Protein AF-A0A969PXH7-F1 (afdb_monomer_lite)

Secondary structure (DSSP, 8-state):
--------------------------------PPPS---------HHHHHHHHHHHHHHHHHHHHHHTTS-S--PPPPHHHHHHHHHHHHHHTTSS--PPPHHHHSSSS-EES-TT-SEEEEEEE-TT-HHHHHHIIIIIHHHHHHTTTTEEEEEEE---S-HHHHHHHHHHHHHHTTT-HHHHHHHHHH-GGG-SHHHHHHHHHHTT--HHHHHHHHHHTTTHHHHHHHHHHHHHTT--SSSEEEETTEEEESS--HHHHHHHHHHHHHHTTPPPPPPPB---PPTT------SSB-------S-------------------------------------------------------------

Structure (mmCIF, N/CA/C/O backbone):
data_AF-A0A969PXH7-F1
#
_entry.id   AF-A0A969PXH7-F1
#
loop_
_atom_site.group_PDB
_atom_site.id
_atom_site.type_symbol
_atom_site.label_atom_id
_atom_site.label_alt_id
_atom_site.label_comp_id
_atom_site.label_asym_id
_atom_site.label_entity_id
_atom_site.label_seq_id
_atom_site.pdbx_PDB_ins_code
_atom_site.Cartn_x
_atom_site.Cartn_y
_atom_site.Cartn_z
_atom_site.occupancy
_atom_site.B_iso_or_equiv
_atom_site.auth_seq_id
_atom_site.auth_comp_id
_atom_site.auth_asym_id
_atom_site.auth_atom_id
_atom_site.pdbx_PDB_model_num
ATOM 1 N N . MET A 1 1 ? 58.391 19.717 -62.642 1.00 38.47 1 MET A N 1
ATOM 2 C CA . MET A 1 1 ? 58.296 21.165 -62.366 1.00 38.47 1 MET A CA 1
ATOM 3 C C . MET A 1 1 ? 56.812 21.464 -62.258 1.00 38.47 1 MET A C 1
ATOM 5 O O . MET A 1 1 ? 56.142 21.368 -63.273 1.00 38.47 1 MET A O 1
ATOM 9 N N . THR A 1 2 ? 56.281 21.276 -61.039 1.00 43.28 2 THR A N 1
ATOM 10 C CA . THR A 1 2 ? 55.737 22.335 -60.136 1.00 43.28 2 THR A CA 1
ATOM 11 C C . THR A 1 2 ? 54.331 22.732 -60.610 1.00 43.28 2 THR A C 1
ATOM 13 O O . THR A 1 2 ? 54.198 23.169 -61.741 1.00 43.28 2 THR A O 1
ATOM 16 N N . ASP A 1 3 ? 53.225 22.522 -59.893 1.00 42.12 3 ASP A N 1
ATOM 17 C CA . ASP A 1 3 ? 53.003 22.622 -58.447 1.00 42.12 3 ASP A CA 1
ATOM 18 C C . ASP A 1 3 ? 51.699 21.904 -58.007 1.00 42.12 3 ASP A C 1
ATOM 20 O O . ASP A 1 3 ? 50.707 21.881 -58.732 1.00 42.12 3 ASP A O 1
ATOM 24 N N . GLN A 1 4 ? 51.717 21.338 -56.795 1.00 57.69 4 GLN A N 1
ATOM 25 C CA . GLN A 1 4 ? 50.558 21.088 -55.904 1.00 57.69 4 GLN A CA 1
ATOM 26 C C . GLN A 1 4 ? 50.120 22.428 -55.237 1.00 57.69 4 GLN A C 1
ATOM 28 O O . GLN A 1 4 ? 50.872 23.383 -55.412 1.00 57.69 4 GLN A O 1
ATOM 33 N N . PRO A 1 5 ? 49.042 22.577 -54.412 1.00 61.59 5 PRO A N 1
ATOM 34 C CA . PRO A 1 5 ? 48.228 21.569 -53.696 1.00 61.59 5 PRO A CA 1
ATOM 35 C C . PRO A 1 5 ?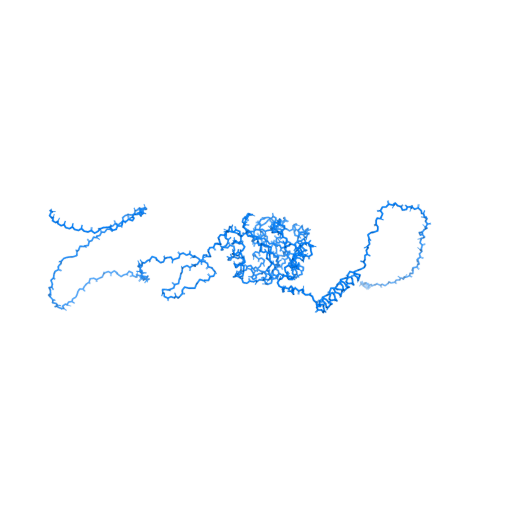 46.693 21.854 -53.593 1.00 61.59 5 PRO A C 1
ATOM 37 O O . PRO A 1 5 ? 46.196 22.932 -53.895 1.00 61.59 5 PRO A O 1
ATOM 40 N N . THR A 1 6 ? 45.930 20.888 -53.066 1.00 56.03 6 THR A N 1
ATOM 41 C CA . THR A 1 6 ? 44.613 21.073 -52.391 1.00 56.03 6 THR A CA 1
ATOM 42 C C . THR A 1 6 ? 44.802 21.610 -50.958 1.00 56.03 6 THR A C 1
ATOM 44 O O . THR A 1 6 ? 45.813 21.229 -50.361 1.00 56.03 6 THR A O 1
ATOM 47 N N . PRO A 1 7 ? 43.870 22.374 -50.326 1.00 57.53 7 PRO A N 1
ATOM 48 C CA . PRO A 1 7 ? 42.923 21.743 -49.367 1.00 57.53 7 PRO A CA 1
ATOM 49 C C . PRO A 1 7 ? 41.588 22.499 -49.047 1.00 57.53 7 PRO A C 1
ATOM 51 O O . PRO A 1 7 ? 41.363 23.612 -49.504 1.00 57.53 7 PRO A O 1
ATOM 54 N N . ARG A 1 8 ? 40.736 21.822 -48.239 1.00 49.31 8 ARG A N 1
ATOM 55 C CA . ARG A 1 8 ? 39.631 22.238 -47.309 1.00 49.31 8 ARG A CA 1
ATOM 56 C C . ARG A 1 8 ? 39.471 23.759 -47.031 1.00 49.31 8 ARG A C 1
ATOM 58 O O . ARG A 1 8 ? 40.472 24.447 -46.924 1.00 49.31 8 ARG A O 1
ATOM 65 N N . ASN A 1 9 ? 38.291 24.334 -46.746 1.00 39.88 9 ASN A N 1
ATOM 66 C CA . ASN A 1 9 ? 37.491 24.125 -45.526 1.00 39.88 9 ASN A CA 1
ATOM 67 C C . ASN A 1 9 ? 36.235 25.042 -45.486 1.00 39.88 9 ASN A C 1
ATOM 69 O O . ASN A 1 9 ? 36.128 25.999 -46.246 1.00 39.88 9 ASN A O 1
ATOM 73 N N . GLU A 1 10 ? 35.349 24.740 -44.537 1.00 48.16 10 GLU A N 1
ATOM 74 C CA . GLU A 1 10 ? 34.127 25.420 -44.065 1.00 48.16 10 GLU A CA 1
ATOM 75 C C . GLU A 1 10 ? 34.247 26.939 -43.805 1.00 48.16 10 GLU A C 1
ATOM 77 O O . GLU A 1 10 ? 35.289 27.373 -43.323 1.00 48.16 10 GLU A O 1
ATOM 82 N N . THR A 1 11 ? 33.166 27.727 -43.978 1.00 45.59 11 THR A N 1
ATOM 83 C CA . THR A 1 11 ? 32.483 28.503 -42.900 1.00 45.59 11 THR A CA 1
ATOM 84 C C . THR A 1 11 ? 31.275 29.331 -43.388 1.00 45.59 11 THR A C 1
ATOM 86 O O . THR A 1 11 ? 31.111 29.612 -44.569 1.00 45.59 11 THR A O 1
ATOM 89 N N . ALA A 1 12 ? 30.423 29.651 -42.410 1.00 43.91 12 ALA A N 1
ATOM 90 C CA . ALA A 1 12 ? 29.099 30.272 -42.410 1.00 43.91 12 ALA A CA 1
ATOM 91 C C . ALA A 1 12 ? 29.007 31.774 -42.788 1.00 43.91 12 ALA A C 1
ATOM 93 O O . ALA A 1 12 ? 30.024 32.415 -43.029 1.00 43.91 12 ALA A O 1
ATOM 94 N N . ALA A 1 13 ? 27.766 32.297 -42.690 1.00 39.62 13 ALA A N 1
ATOM 95 C CA . ALA A 1 13 ? 27.309 33.697 -42.495 1.00 39.62 13 ALA A CA 1
ATOM 96 C C . ALA A 1 13 ? 26.414 34.208 -43.654 1.00 39.62 13 ALA A C 1
ATOM 98 O O . ALA A 1 13 ? 26.840 34.293 -44.796 1.00 39.62 13 ALA A O 1
ATOM 99 N N . SER A 1 14 ? 25.094 34.315 -43.449 1.00 41.91 14 SER A N 1
ATOM 100 C CA . SER A 1 14 ? 24.338 35.464 -42.896 1.00 41.91 14 SER A CA 1
ATOM 101 C C . SER A 1 14 ? 23.882 36.472 -43.964 1.00 41.91 14 SER A C 1
ATOM 103 O O . SER A 1 14 ? 24.715 37.152 -44.556 1.00 41.91 14 SER A O 1
ATOM 105 N N . ALA A 1 15 ? 22.566 36.627 -44.142 1.00 49.81 15 ALA A N 1
ATOM 106 C CA . ALA A 1 15 ? 21.921 37.805 -44.741 1.00 49.81 15 ALA A CA 1
ATOM 107 C C . ALA A 1 15 ? 20.406 37.807 -44.387 1.00 49.81 15 ALA A C 1
ATOM 109 O O . ALA A 1 15 ? 19.897 36.747 -44.023 1.00 49.81 15 ALA A O 1
ATOM 110 N N . PRO A 1 16 ? 19.698 38.954 -44.421 1.00 53.84 16 PRO A N 1
ATOM 111 C CA . PRO A 1 16 ? 18.872 39.388 -43.292 1.00 53.84 16 PRO A CA 1
ATOM 112 C C . PRO A 1 16 ? 17.357 39.520 -43.554 1.00 53.84 16 PRO A C 1
ATOM 114 O O . PRO A 1 16 ? 16.902 39.629 -44.687 1.00 53.84 16 PRO A O 1
ATOM 117 N N . ASP A 1 17 ? 16.626 39.518 -42.434 1.00 44.47 17 ASP A N 1
ATOM 118 C CA . ASP A 1 17 ? 15.523 40.404 -42.016 1.00 44.47 17 ASP A CA 1
ATOM 119 C C . ASP A 1 17 ? 14.771 41.243 -43.073 1.00 44.47 17 ASP A C 1
ATOM 121 O O . ASP A 1 17 ? 15.343 42.114 -43.728 1.00 44.47 17 ASP A O 1
ATOM 125 N N . SER A 1 18 ? 13.449 41.049 -43.159 1.00 47.28 18 SER A N 1
ATOM 126 C CA . SER A 1 18 ? 12.447 42.117 -42.952 1.00 47.28 18 SER A CA 1
ATOM 127 C C . SER A 1 18 ? 11.024 41.612 -43.229 1.00 47.28 18 SER A C 1
ATOM 129 O O . SER A 1 18 ? 10.649 41.252 -44.343 1.00 47.28 18 SER A O 1
ATOM 131 N N . THR A 1 19 ? 10.214 41.610 -42.174 1.00 45.38 19 THR A N 1
ATOM 132 C CA . THR A 1 19 ? 8.744 41.514 -42.184 1.00 45.38 19 THR A CA 1
ATOM 133 C C . THR A 1 19 ? 8.117 42.595 -43.086 1.00 45.38 19 THR A C 1
ATOM 135 O O . THR A 1 19 ? 8.692 43.676 -43.234 1.00 45.38 19 THR A O 1
ATOM 138 N N . PRO A 1 20 ? 6.893 42.385 -43.606 1.00 49.69 20 PRO A N 1
ATOM 139 C CA . PRO A 1 20 ? 5.779 43.032 -42.912 1.00 49.69 20 PRO A CA 1
ATOM 140 C C . PRO A 1 20 ? 4.506 42.179 -42.805 1.00 49.69 20 PRO A C 1
ATOM 142 O O . PRO A 1 20 ? 4.115 41.431 -43.695 1.00 49.69 20 PRO A O 1
ATOM 145 N N . THR A 1 21 ? 3.858 42.371 -41.663 1.00 49.12 21 THR A N 1
ATOM 146 C CA . THR A 1 21 ? 2.498 41.991 -41.287 1.00 49.12 21 THR A CA 1
ATOM 147 C C . THR A 1 21 ? 1.454 42.457 -42.304 1.00 49.12 21 THR A C 1
ATOM 149 O O . THR A 1 21 ? 1.405 43.644 -42.631 1.00 49.12 21 THR A O 1
ATOM 152 N N . GLN A 1 22 ? 0.558 41.557 -42.714 1.00 46.16 22 GLN A N 1
ATOM 153 C CA . GLN A 1 22 ? -0.739 41.922 -43.280 1.00 46.16 22 GLN A CA 1
ATOM 154 C C . GLN A 1 22 ? -1.859 41.245 -42.490 1.00 46.16 22 GLN A C 1
ATOM 156 O O . GLN A 1 22 ? -2.018 40.026 -42.501 1.00 46.16 22 GLN A O 1
ATOM 161 N N . GLU A 1 23 ? -2.599 42.095 -41.783 1.00 47.06 23 GLU A N 1
ATOM 162 C CA . GLU A 1 23 ? -3.926 41.855 -41.233 1.00 47.06 23 GLU A CA 1
ATOM 163 C C . GLU A 1 23 ? -4.864 41.317 -42.319 1.00 47.06 23 GLU A C 1
ATOM 165 O O . GLU A 1 23 ? -4.972 41.899 -43.401 1.00 47.06 23 GLU A O 1
ATOM 170 N N . PHE A 1 24 ? -5.593 40.245 -42.009 1.00 43.47 24 PHE A N 1
ATOM 171 C CA . PHE A 1 24 ? -6.809 39.901 -42.732 1.00 43.47 24 PHE A CA 1
ATOM 172 C C . PHE A 1 24 ? -7.990 39.941 -41.766 1.00 43.47 24 PHE A C 1
ATOM 174 O O . PHE A 1 24 ? -8.004 39.293 -40.720 1.00 43.47 24 PHE A O 1
ATOM 181 N N . TYR A 1 25 ? -8.938 40.781 -42.153 1.00 42.12 25 TYR A N 1
ATOM 182 C CA . TYR A 1 25 ? -10.156 41.177 -41.479 1.00 42.12 25 TYR A CA 1
ATOM 183 C C . TYR A 1 25 ? -11.053 39.969 -41.173 1.00 42.12 25 TYR A C 1
ATOM 185 O O . TYR A 1 25 ? -11.446 39.233 -42.077 1.00 42.12 25 TYR A O 1
ATOM 193 N N . LEU A 1 26 ? -11.430 39.801 -39.904 1.00 44.75 26 LEU A N 1
ATOM 194 C CA . LEU A 1 26 ? -12.648 39.081 -39.540 1.00 44.75 26 LEU A CA 1
ATOM 195 C C . LEU A 1 26 ? -13.784 40.100 -39.529 1.00 44.75 26 LEU A C 1
ATOM 197 O O . LEU A 1 26 ? -13.984 40.826 -38.556 1.00 44.75 26 LEU A O 1
ATOM 201 N N . GLU A 1 27 ? -14.483 40.161 -40.659 1.00 47.00 27 GLU A N 1
ATOM 202 C CA . GLU A 1 27 ? -15.743 40.875 -40.792 1.00 47.00 27 GLU A CA 1
ATOM 203 C C . GLU A 1 27 ? -16.753 40.273 -39.808 1.00 47.00 27 GLU A C 1
ATOM 205 O O . GLU A 1 27 ? -17.085 39.085 -39.832 1.00 47.00 27 GLU A O 1
ATOM 210 N N . THR A 1 28 ? -17.219 41.133 -38.918 1.00 50.94 28 THR A N 1
ATOM 211 C CA . THR A 1 28 ? -18.415 40.972 -38.112 1.00 50.94 28 THR A CA 1
ATOM 212 C C . THR A 1 28 ? -19.636 40.845 -39.014 1.00 50.94 28 THR A C 1
ATOM 214 O O . THR A 1 28 ? -19.941 41.794 -39.733 1.00 50.94 28 THR A O 1
ATOM 217 N N . ASP A 1 29 ? -20.409 39.765 -38.890 1.00 43.97 29 ASP A N 1
ATOM 218 C CA . ASP A 1 29 ? -21.849 39.908 -39.090 1.00 43.97 29 ASP A CA 1
ATOM 219 C C . ASP A 1 29 ? -22.679 39.074 -38.112 1.00 43.97 29 ASP A C 1
ATOM 221 O O . ASP A 1 29 ? -22.328 37.973 -37.678 1.00 43.97 29 ASP A O 1
ATOM 225 N N . ALA A 1 30 ? -23.746 39.724 -37.682 1.00 47.62 30 ALA A N 1
ATOM 226 C CA . ALA A 1 30 ? -24.464 39.516 -36.450 1.00 47.62 30 ALA A CA 1
ATOM 227 C C . ALA A 1 30 ? -25.666 38.569 -36.614 1.00 47.62 30 ALA A C 1
ATOM 229 O O . ALA A 1 30 ? -26.094 38.225 -37.711 1.00 47.62 30 ALA A O 1
ATOM 230 N N . LEU A 1 31 ? -26.276 38.252 -35.463 1.00 53.66 31 LEU A N 1
ATOM 231 C CA . LEU A 1 31 ? -27.633 37.711 -35.278 1.00 53.66 31 LEU A CA 1
ATOM 232 C C . LEU A 1 31 ? -27.807 36.185 -35.376 1.00 53.66 31 LEU A C 1
ATOM 234 O O . LEU A 1 31 ? -28.554 35.669 -36.208 1.00 53.66 31 LEU A O 1
ATOM 238 N N . ARG A 1 32 ? -27.311 35.466 -34.360 1.00 46.41 32 ARG A N 1
ATOM 239 C CA . ARG A 1 32 ? -28.016 34.274 -33.856 1.00 46.41 32 ARG A CA 1
ATOM 240 C C . ARG A 1 32 ? -28.648 34.604 -32.504 1.00 46.41 32 ARG A C 1
ATOM 242 O O . ARG A 1 32 ? -27.950 34.892 -31.540 1.00 46.41 32 ARG A O 1
ATOM 249 N N . ARG A 1 33 ? -29.984 34.625 -32.466 1.00 49.97 33 ARG A N 1
ATOM 250 C CA . ARG A 1 33 ? -30.783 34.870 -31.254 1.00 49.97 33 ARG A CA 1
ATOM 251 C C . ARG A 1 33 ? -30.487 33.792 -30.191 1.00 49.97 33 ARG A C 1
ATOM 253 O O . ARG A 1 33 ? -30.313 32.634 -30.578 1.00 49.97 33 ARG A O 1
ATOM 260 N N . PRO A 1 34 ? -30.467 34.137 -28.891 1.00 47.25 34 PRO A N 1
ATOM 261 C CA . PRO A 1 34 ? -30.221 33.176 -27.818 1.00 47.25 34 PRO A CA 1
ATOM 262 C C . PRO A 1 34 ? -31.375 32.170 -27.705 1.00 47.25 34 PRO A C 1
ATOM 264 O O . PRO A 1 34 ? -32.548 32.544 -27.795 1.00 47.25 34 PRO A O 1
ATOM 267 N N . LYS A 1 35 ? -31.044 30.887 -27.516 1.00 45.94 35 LYS A N 1
ATOM 268 C CA . LYS A 1 35 ? -32.012 29.878 -27.068 1.00 45.94 35 LYS A CA 1
ATOM 269 C C . LYS A 1 35 ? -32.281 30.119 -25.575 1.00 45.94 35 LYS A C 1
ATOM 271 O O . LYS A 1 35 ? -31.317 30.232 -24.827 1.00 45.94 35 LYS A O 1
ATOM 276 N N . PRO A 1 36 ? -33.544 30.196 -25.132 1.00 57.97 36 PRO A N 1
ATOM 277 C CA . PRO A 1 36 ? -33.864 30.283 -23.717 1.00 57.97 36 PRO A CA 1
ATOM 278 C C . PRO A 1 36 ? -33.744 28.878 -23.128 1.00 57.97 36 PRO A C 1
ATOM 280 O O . PRO A 1 36 ? -34.481 27.999 -23.565 1.00 57.97 36 PRO A O 1
ATOM 283 N N . ASN A 1 37 ? -32.750 28.663 -22.261 1.00 56.31 37 ASN A N 1
ATOM 284 C CA . ASN A 1 37 ? -32.719 27.699 -21.143 1.00 56.31 37 ASN A CA 1
ATOM 285 C C . ASN A 1 37 ? -31.363 27.751 -20.402 1.00 56.31 37 ASN A C 1
ATOM 287 O O . ASN A 1 37 ? -30.878 26.734 -19.913 1.00 56.31 37 ASN A O 1
ATOM 291 N N . ASP A 1 38 ? -30.760 28.937 -20.296 1.00 48.97 38 ASP A N 1
ATOM 292 C CA . ASP A 1 38 ? -29.718 29.177 -19.301 1.00 48.97 38 ASP A CA 1
ATOM 293 C C . ASP A 1 38 ? -30.431 29.597 -18.010 1.00 48.97 38 ASP A C 1
ATOM 295 O O . ASP A 1 38 ? -30.840 30.749 -17.851 1.00 48.97 38 ASP A O 1
ATOM 299 N N . GLU A 1 39 ? -30.654 28.644 -17.106 1.00 53.75 39 GLU A N 1
ATOM 300 C CA . GLU A 1 39 ? -30.920 28.975 -15.706 1.00 53.75 39 GLU A CA 1
ATOM 301 C C . GLU A 1 39 ? -29.668 29.680 -15.151 1.00 53.75 39 GLU A C 1
ATOM 303 O O . GLU A 1 39 ? -28.560 29.152 -15.295 1.00 53.75 39 GLU A O 1
ATOM 308 N N . PRO A 1 40 ? -29.783 30.863 -14.525 1.00 46.75 40 PRO A N 1
ATOM 309 C CA . PRO A 1 40 ? -28.638 31.502 -13.900 1.00 46.75 40 PRO A CA 1
ATOM 310 C C . PRO A 1 40 ? -28.251 30.704 -12.651 1.00 46.75 40 PRO A C 1
ATOM 312 O O . PRO A 1 40 ? -28.826 30.887 -11.579 1.00 46.75 40 PRO A O 1
ATOM 315 N N . VAL A 1 41 ? -27.245 29.834 -12.763 1.00 55.97 41 VAL A N 1
ATOM 316 C CA . VAL A 1 41 ? -26.550 29.332 -11.575 1.00 55.97 41 VAL A CA 1
ATOM 317 C C . VAL A 1 41 ? -25.853 30.533 -10.945 1.00 55.97 41 VAL A C 1
ATOM 319 O O . VAL A 1 41 ? -24.940 31.123 -11.520 1.00 55.97 41 VAL A O 1
ATOM 322 N N . LEU A 1 42 ? -26.340 30.928 -9.771 1.00 46.56 42 LEU A N 1
ATOM 323 C CA . LEU A 1 42 ? -25.807 32.011 -8.958 1.00 46.56 42 LEU A CA 1
ATOM 324 C C . LEU A 1 42 ? -24.392 31.636 -8.483 1.00 46.56 42 LEU A C 1
ATOM 326 O O . LEU A 1 42 ? -24.205 31.117 -7.385 1.00 46.56 42 LEU A O 1
ATOM 330 N N . THR A 1 43 ? -23.380 31.874 -9.313 1.00 53.16 43 THR A N 1
ATOM 331 C CA . THR A 1 43 ? -21.977 31.695 -8.933 1.00 53.16 43 THR A CA 1
ATOM 332 C C . THR A 1 43 ? -21.573 32.834 -8.001 1.00 53.16 43 THR A C 1
ATOM 334 O O . THR A 1 43 ? -21.177 33.915 -8.441 1.00 53.16 43 THR A O 1
ATOM 337 N N . LEU A 1 44 ? -21.717 32.615 -6.695 1.00 52.72 44 LEU A N 1
ATOM 338 C CA . LEU A 1 44 ? -21.194 33.520 -5.675 1.00 52.72 44 LEU A CA 1
ATOM 339 C C . LEU A 1 44 ? -19.662 33.360 -5.602 1.00 52.72 44 LEU A C 1
ATOM 341 O O . LEU A 1 44 ? -19.179 32.230 -5.525 1.00 52.72 44 LEU A O 1
ATOM 345 N N . PRO A 1 45 ? -18.875 34.451 -5.618 1.00 53.28 45 PRO A N 1
ATOM 346 C CA . PRO A 1 45 ? -17.421 34.368 -5.506 1.00 53.28 45 PRO A CA 1
ATOM 347 C C . PRO A 1 45 ? -17.019 33.728 -4.160 1.00 53.28 45 PRO A C 1
ATOM 349 O O . PRO A 1 45 ? -17.699 33.959 -3.159 1.00 53.28 45 PRO A O 1
ATOM 352 N N . PRO A 1 46 ? -15.903 32.977 -4.070 1.00 57.78 46 PRO A N 1
ATOM 353 C CA . PRO A 1 46 ? -15.500 32.254 -2.851 1.00 57.78 46 PRO A CA 1
ATOM 354 C C . PRO A 1 46 ? -15.290 33.163 -1.623 1.00 57.78 46 PRO A C 1
ATOM 356 O O . PRO A 1 46 ? -15.411 32.713 -0.485 1.00 57.78 46 PRO A O 1
ATOM 359 N N . ALA A 1 47 ? -15.074 34.467 -1.831 1.00 56.59 47 ALA A N 1
ATOM 360 C CA . ALA A 1 47 ? -15.043 35.464 -0.760 1.00 56.59 47 ALA A CA 1
ATOM 361 C C . ALA A 1 47 ? -16.415 35.683 -0.078 1.00 56.59 47 ALA A C 1
ATOM 363 O O . ALA A 1 47 ? -16.467 36.086 1.082 1.00 56.59 47 ALA A O 1
ATOM 364 N N . SER A 1 48 ? -17.534 35.395 -0.755 1.00 60.62 48 SER A N 1
ATOM 365 C CA . SER A 1 48 ? -18.885 35.547 -0.200 1.00 60.62 48 SER A CA 1
ATOM 366 C C . SER A 1 48 ? -19.271 34.416 0.750 1.00 60.62 48 SER A C 1
ATOM 368 O O . SER A 1 48 ? -19.962 34.681 1.728 1.00 60.62 48 SER A O 1
ATOM 370 N N . ILE A 1 49 ? -18.806 33.183 0.531 1.00 67.94 49 ILE A N 1
ATOM 371 C CA . ILE A 1 49 ? -19.128 32.049 1.416 1.00 67.94 49 ILE A CA 1
ATOM 372 C C . ILE A 1 49 ? -18.434 32.225 2.772 1.00 67.94 49 ILE A C 1
ATOM 374 O O . ILE A 1 49 ? -19.077 32.109 3.813 1.00 67.94 49 ILE A O 1
ATOM 378 N N . LEU A 1 50 ? -17.154 32.61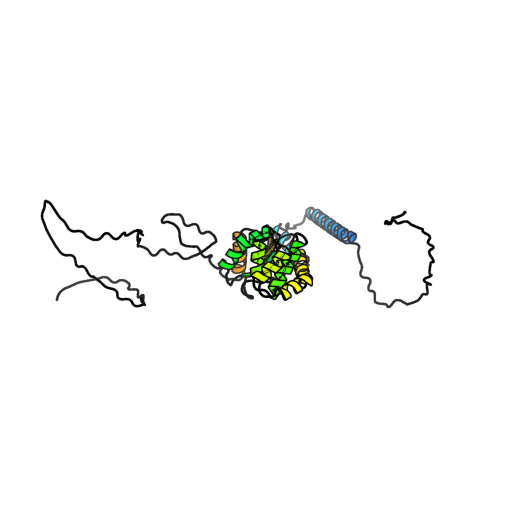3 2.770 1.00 70.44 50 LEU A N 1
ATOM 379 C CA . LEU A 1 50 ? -16.411 32.895 4.000 1.00 70.44 50 LEU A CA 1
ATOM 380 C C . LEU A 1 50 ? -17.035 34.055 4.793 1.00 70.44 50 LEU A C 1
ATOM 382 O O . LEU A 1 50 ? -17.171 33.965 6.012 1.00 70.44 50 LEU A O 1
ATOM 386 N N . ASN A 1 51 ? -17.485 35.110 4.107 1.00 68.25 51 ASN A N 1
ATOM 387 C CA . ASN A 1 51 ? -18.176 36.230 4.747 1.00 68.25 51 ASN A CA 1
ATOM 388 C C . ASN A 1 51 ? -19.536 35.819 5.330 1.00 68.25 51 ASN A C 1
ATOM 390 O O . ASN A 1 51 ? -19.878 36.255 6.425 1.00 68.25 51 ASN A O 1
ATOM 394 N N . MET A 1 52 ? -20.291 34.945 4.658 1.00 78.62 52 MET A N 1
ATOM 395 C CA . MET A 1 52 ? -21.558 34.421 5.184 1.00 78.62 52 MET A CA 1
ATOM 396 C C . MET A 1 52 ? -21.342 33.533 6.415 1.00 78.62 52 MET A C 1
ATOM 398 O O . MET A 1 52 ? -22.089 33.649 7.385 1.00 78.62 52 MET A O 1
ATOM 402 N N . ILE A 1 53 ? -20.287 32.711 6.423 1.00 83.06 53 ILE A N 1
ATOM 403 C CA . ILE A 1 53 ? -19.904 31.896 7.586 1.00 83.06 53 ILE A CA 1
ATOM 404 C C . ILE A 1 53 ? -19.470 32.794 8.753 1.00 83.06 53 ILE A C 1
ATOM 406 O O . ILE A 1 53 ? -19.924 32.599 9.878 1.00 83.06 53 ILE A O 1
ATOM 410 N N . LEU A 1 54 ? -18.659 33.827 8.502 1.00 75.94 54 LEU A N 1
ATOM 411 C CA . LEU A 1 54 ? -18.253 34.799 9.526 1.00 75.94 54 LEU A CA 1
ATOM 412 C C . LEU A 1 54 ? -19.452 35.572 10.099 1.00 75.94 54 LEU A C 1
ATOM 414 O O . LEU A 1 54 ? -19.524 35.803 11.307 1.00 75.94 54 LEU A O 1
ATOM 418 N N . ILE A 1 55 ? -20.428 35.928 9.262 1.00 82.75 55 ILE A N 1
ATOM 419 C CA . ILE A 1 55 ? -21.672 36.568 9.706 1.00 82.75 55 ILE A CA 1
ATOM 420 C C . ILE A 1 55 ? -22.504 35.593 10.557 1.00 82.75 55 ILE A C 1
ATOM 422 O O . ILE A 1 55 ? -22.970 35.956 11.633 1.00 82.75 55 ILE A O 1
ATOM 426 N N . ALA A 1 56 ? -22.634 34.332 10.144 1.00 82.50 56 ALA A N 1
ATOM 427 C CA . ALA A 1 56 ? -23.356 33.321 10.916 1.00 82.50 56 ALA A CA 1
ATOM 428 C C . ALA A 1 56 ? -22.707 33.065 12.288 1.00 82.50 56 ALA A C 1
ATOM 430 O O . ALA A 1 56 ? -23.403 33.025 13.303 1.00 82.50 56 ALA A O 1
ATOM 431 N N . ILE A 1 57 ? -21.373 32.971 12.343 1.00 88.62 57 ILE A N 1
ATOM 432 C CA . ILE A 1 57 ? -20.622 32.795 13.594 1.00 88.62 57 ILE A CA 1
ATOM 433 C C . ILE A 1 57 ? -20.773 34.023 14.495 1.00 88.62 57 ILE A C 1
ATOM 435 O O . ILE A 1 57 ? -20.984 33.874 15.697 1.00 88.62 57 ILE A O 1
ATOM 439 N N . THR A 1 58 ? -20.715 35.238 13.945 1.00 83.50 58 THR A N 1
ATOM 440 C CA . THR A 1 58 ? -20.894 36.454 14.755 1.00 83.50 58 THR A CA 1
ATOM 441 C C . THR A 1 58 ? -22.305 36.542 15.338 1.00 83.50 58 THR A C 1
ATOM 443 O O . THR A 1 58 ? -22.436 36.822 16.528 1.00 83.50 58 THR A O 1
ATOM 446 N N . PHE A 1 59 ? -23.353 36.207 14.578 1.00 87.94 59 PHE A N 1
ATOM 447 C CA . PHE A 1 59 ? -24.716 36.123 15.118 1.00 87.94 59 PHE A CA 1
ATOM 448 C C . PHE A 1 59 ? -24.885 35.012 16.160 1.00 87.94 59 PHE A C 1
ATOM 450 O O . PHE A 1 59 ? -25.567 35.229 17.162 1.00 87.94 59 PHE A O 1
ATOM 457 N N . LEU A 1 60 ? -24.235 33.861 15.980 1.00 89.00 60 LEU A N 1
ATOM 458 C CA . LEU A 1 60 ? -24.255 32.766 16.951 1.00 89.00 60 LEU A CA 1
ATOM 459 C C . LEU A 1 60 ? -23.589 33.178 18.274 1.00 89.00 60 LEU A C 1
ATOM 461 O O . LEU A 1 60 ? -24.163 32.981 19.343 1.00 89.00 60 LEU A O 1
ATOM 465 N N . VAL A 1 61 ? -22.421 33.823 18.211 1.00 86.81 61 VAL A N 1
ATOM 466 C CA . VAL A 1 61 ? -21.709 34.326 19.396 1.00 86.81 61 VAL A CA 1
ATOM 467 C C . VAL A 1 61 ? -22.518 35.418 20.100 1.00 86.81 61 VAL A C 1
ATOM 469 O O . VAL A 1 61 ? -22.670 35.373 21.319 1.00 86.81 61 VAL A O 1
ATOM 472 N N . ILE A 1 62 ? -23.096 36.364 19.353 1.00 83.75 62 ILE A N 1
ATOM 473 C CA . ILE A 1 62 ? -23.958 37.415 19.918 1.00 83.75 62 ILE A CA 1
ATOM 474 C C . ILE A 1 62 ? -25.203 36.799 20.575 1.00 83.75 62 ILE A C 1
ATOM 476 O O . ILE A 1 62 ? -25.557 37.188 21.687 1.00 83.75 62 ILE A O 1
ATOM 480 N N . GLY A 1 63 ? -25.831 35.804 19.944 1.00 79.56 63 GLY A N 1
ATOM 481 C CA . GLY A 1 63 ? -26.978 35.086 20.503 1.00 79.56 63 GLY A CA 1
ATOM 482 C C . GLY A 1 63 ? -26.655 34.382 21.824 1.00 79.56 63 GLY A C 1
ATOM 483 O O . GLY A 1 63 ? -27.422 34.490 22.780 1.00 79.56 63 GLY A O 1
ATOM 484 N N . VAL A 1 64 ? -25.488 33.737 21.919 1.00 79.75 64 VAL A N 1
ATOM 485 C CA . VAL A 1 64 ? -25.016 33.092 23.157 1.00 79.75 64 VAL A CA 1
ATOM 486 C C . VAL A 1 64 ? -24.724 34.125 24.251 1.00 79.75 64 VAL A C 1
ATOM 488 O O . VAL A 1 64 ? -25.133 33.936 25.395 1.00 79.75 64 VAL A O 1
ATOM 491 N N . LEU A 1 65 ? -24.079 35.246 23.914 1.00 70.56 65 LEU A N 1
ATOM 492 C CA . LEU A 1 65 ? -23.750 36.305 24.878 1.00 70.56 65 LEU A CA 1
ATOM 493 C C . LEU A 1 65 ? -24.994 37.027 25.420 1.00 70.56 65 LEU A C 1
ATOM 495 O O . LEU A 1 65 ? -25.046 37.366 26.605 1.00 70.56 65 LEU A O 1
ATOM 499 N N . ILE A 1 66 ? -26.007 37.241 24.575 1.00 71.94 66 ILE A N 1
ATOM 500 C CA . ILE A 1 66 ? -27.300 37.801 24.996 1.00 71.94 66 ILE A CA 1
ATOM 501 C C . ILE A 1 66 ? -28.067 36.774 25.842 1.00 71.94 66 ILE A C 1
ATOM 503 O O . ILE A 1 66 ? -28.636 37.136 26.873 1.00 71.94 66 ILE A O 1
ATOM 507 N N . GLY A 1 67 ? -28.029 35.492 25.466 1.00 63.75 67 GLY A N 1
ATOM 508 C CA . GLY A 1 67 ? -28.671 34.402 26.206 1.00 63.75 67 GLY A CA 1
ATOM 509 C C . GLY A 1 67 ? -28.139 34.213 27.632 1.00 63.75 67 GLY A C 1
ATOM 510 O O . GLY A 1 67 ? -28.900 33.839 28.518 1.00 63.75 67 GLY A O 1
ATOM 511 N N . GLN A 1 68 ? -26.868 34.539 27.889 1.00 62.78 68 GLN A N 1
ATOM 512 C CA . GLN A 1 68 ? -26.250 34.428 29.219 1.00 62.78 68 GLN A CA 1
ATOM 513 C C . GLN A 1 68 ? -26.627 35.553 30.204 1.00 62.78 68 GLN A C 1
ATOM 515 O O . GLN A 1 68 ? -26.354 35.418 31.394 1.00 62.78 68 GLN A O 1
ATOM 520 N N . ASN A 1 69 ? -27.257 36.645 29.750 1.00 56.22 69 ASN A N 1
ATOM 521 C CA . ASN A 1 69 ? -27.637 37.789 30.599 1.00 56.22 69 ASN A CA 1
ATOM 522 C C . ASN A 1 69 ? -29.158 37.951 30.800 1.00 56.22 69 ASN A C 1
ATOM 524 O O . ASN A 1 69 ? -29.601 38.934 31.395 1.00 56.22 69 ASN A O 1
ATOM 528 N N . LEU A 1 70 ? -29.970 36.997 30.334 1.00 54.78 70 LEU A N 1
ATOM 529 C CA . LEU A 1 70 ? -31.415 36.970 30.574 1.00 54.78 70 LEU A CA 1
ATOM 530 C C . LEU A 1 70 ? -31.728 36.219 31.885 1.00 54.78 70 LEU A C 1
ATOM 532 O O . LEU A 1 70 ? -31.395 35.040 32.010 1.00 54.78 70 LEU A O 1
ATOM 536 N N . PRO A 1 71 ? -32.385 36.855 32.875 1.00 50.28 71 PRO A N 1
ATOM 537 C CA . PRO A 1 71 ? -32.777 36.185 34.106 1.00 50.28 71 PRO A CA 1
ATOM 538 C C . PRO A 1 71 ? -34.025 35.336 33.845 1.00 50.28 71 PRO A C 1
ATOM 540 O O . PRO A 1 71 ? -35.156 35.811 33.920 1.00 50.28 71 PRO A O 1
ATOM 543 N N . GLY A 1 72 ? -33.812 34.066 33.516 1.00 51.97 72 GLY A N 1
ATOM 544 C CA . GLY A 1 72 ? -34.883 33.097 33.321 1.00 51.97 72 GLY A CA 1
ATOM 545 C C . GLY A 1 72 ? -34.324 31.743 32.916 1.00 51.97 72 GLY A C 1
ATOM 546 O O . GLY A 1 72 ? -33.963 31.558 31.765 1.00 51.97 72 GLY A O 1
ATOM 547 N N . THR A 1 73 ? -34.227 30.835 33.892 1.00 55.12 73 THR A N 1
ATOM 548 C CA . THR A 1 73 ? -34.170 29.364 33.758 1.00 55.12 73 THR A CA 1
ATOM 549 C C . THR A 1 73 ? -33.860 28.822 32.356 1.00 55.12 73 THR A C 1
ATOM 551 O O . THR A 1 73 ? -34.735 28.287 31.679 1.00 55.12 73 THR A O 1
ATOM 554 N N . GLY A 1 74 ? -32.599 28.918 31.943 1.00 50.06 74 GLY A N 1
ATOM 555 C CA . GLY A 1 74 ? -32.025 28.063 30.915 1.00 50.06 74 GLY A CA 1
ATOM 556 C C . GLY A 1 74 ? -31.024 27.152 31.601 1.00 50.06 74 GLY A C 1
ATOM 557 O O . GLY A 1 74 ? -29.997 27.630 32.079 1.00 50.06 74 GLY A O 1
ATOM 558 N N . SER A 1 75 ? -31.332 25.861 31.715 1.00 55.75 75 SER A N 1
ATOM 559 C CA . SER A 1 75 ? -30.321 24.865 32.061 1.00 55.75 75 SER A CA 1
ATOM 560 C C . SER A 1 75 ? -29.184 25.025 31.059 1.00 55.75 75 SER A C 1
ATOM 562 O O . SER A 1 75 ? -29.407 24.885 29.857 1.00 55.75 75 SER A O 1
ATOM 564 N N . ALA A 1 76 ? -27.997 25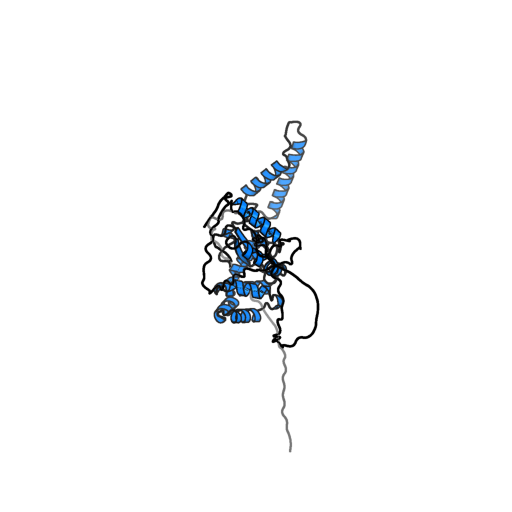.401 31.534 1.00 61.16 76 ALA A N 1
ATOM 565 C CA . ALA A 1 76 ? -26.819 25.425 30.687 1.00 61.16 76 ALA A CA 1
ATOM 566 C C . ALA A 1 76 ? -26.652 24.014 30.118 1.00 61.16 76 ALA A C 1
ATOM 568 O O . ALA A 1 76 ? -26.513 23.063 30.889 1.00 61.16 76 ALA A O 1
ATOM 569 N N . LEU A 1 77 ? -26.734 23.885 28.792 1.00 59.91 77 LEU A N 1
ATOM 570 C CA . LEU A 1 77 ? -26.427 22.631 28.118 1.00 59.91 77 LEU A CA 1
ATOM 571 C C . LEU A 1 77 ? -25.025 22.216 28.553 1.00 59.91 77 LEU A C 1
ATOM 573 O O . LEU A 1 77 ? -24.083 23.017 28.515 1.00 59.91 77 LEU A O 1
ATOM 577 N N . SER A 1 78 ? -24.904 20.981 29.019 1.00 70.00 78 SER A N 1
ATOM 578 C CA . SER A 1 78 ? -23.608 20.412 29.349 1.00 70.00 78 SER A CA 1
ATOM 579 C C . SER A 1 78 ? -22.738 20.355 28.089 1.00 70.00 78 SER A C 1
ATOM 581 O O . SER A 1 78 ? -23.240 20.268 26.966 1.00 70.00 78 SER A O 1
ATOM 583 N N . ALA A 1 79 ? -21.415 20.403 28.261 1.00 61.62 79 ALA A N 1
ATOM 584 C CA . ALA A 1 79 ? -20.484 20.285 27.138 1.00 61.62 79 ALA A CA 1
ATOM 585 C C . ALA A 1 79 ? -20.737 19.005 26.315 1.00 61.62 79 ALA A C 1
ATOM 587 O O . ALA A 1 79 ? -20.572 19.017 25.097 1.00 61.62 79 ALA A O 1
ATOM 588 N N . ASP A 1 80 ? -21.213 17.944 26.970 1.00 63.31 80 ASP A N 1
ATOM 589 C CA . ASP A 1 80 ? -21.532 16.660 26.350 1.00 63.31 80 ASP A CA 1
ATOM 590 C C . ASP A 1 80 ? -22.795 16.735 25.473 1.00 63.31 80 ASP A C 1
ATOM 592 O O . ASP A 1 80 ? -22.800 16.224 24.353 1.00 63.31 80 ASP A O 1
ATOM 596 N N . GLU A 1 81 ? -23.839 17.450 25.910 1.00 73.69 81 GLU A N 1
ATOM 597 C CA . GLU A 1 81 ? -25.044 17.686 25.097 1.00 73.69 81 GLU A CA 1
ATOM 598 C C . GLU A 1 81 ? -24.734 18.539 23.865 1.00 73.69 81 GLU A C 1
ATOM 600 O O . GLU A 1 81 ? -25.216 18.253 22.769 1.00 73.69 81 GLU A O 1
ATOM 605 N N . VAL A 1 82 ? -23.874 19.550 24.016 1.00 73.38 82 VAL A N 1
ATOM 606 C CA . VAL A 1 82 ? -23.429 20.377 22.888 1.00 73.38 82 VAL A CA 1
ATOM 607 C C . VAL A 1 82 ? -22.620 19.541 21.895 1.00 73.38 82 VAL A C 1
ATOM 609 O O . VAL A 1 82 ? -22.861 19.629 20.692 1.00 73.38 82 VAL A O 1
ATOM 612 N N . GLN A 1 83 ? -21.713 18.677 22.363 1.00 68.69 83 GLN A N 1
ATOM 613 C CA . GLN A 1 83 ? -20.951 17.788 21.479 1.00 68.69 83 GLN A CA 1
ATOM 614 C C . GLN A 1 83 ? -21.841 16.787 20.737 1.00 68.69 83 GLN A C 1
ATOM 616 O O . GLN A 1 83 ? -21.576 16.475 19.575 1.00 68.69 83 GLN A O 1
ATOM 621 N N . GLN A 1 84 ? -22.898 16.293 21.379 1.00 73.31 84 GLN A N 1
ATOM 622 C CA . GLN A 1 84 ? -23.802 15.329 20.764 1.00 73.31 84 GLN A CA 1
ATOM 623 C C . GLN A 1 84 ? -24.726 15.976 19.727 1.00 73.31 84 GLN A C 1
ATOM 625 O O . GLN A 1 84 ? -24.930 15.410 18.656 1.00 73.31 84 GLN A O 1
ATOM 630 N N . ILE A 1 85 ? -25.207 17.193 19.989 1.00 74.56 85 ILE A N 1
ATOM 631 C CA . ILE A 1 85 ? -25.970 17.978 19.009 1.00 74.56 85 ILE A CA 1
ATOM 632 C C . ILE A 1 85 ? -25.088 18.328 17.808 1.00 74.56 85 ILE A C 1
ATOM 634 O O . ILE A 1 85 ? -25.512 18.143 16.672 1.00 74.56 85 ILE A O 1
ATOM 638 N N . VAL A 1 86 ? -23.846 18.762 18.041 1.00 69.19 86 VAL A N 1
ATOM 639 C CA . VAL A 1 86 ? -22.891 19.056 16.963 1.00 69.19 86 VAL A CA 1
ATOM 640 C C . VAL A 1 86 ? -22.615 17.805 16.130 1.00 69.19 86 VAL A C 1
ATOM 642 O O . VAL A 1 86 ? -22.687 17.874 14.911 1.00 69.19 86 VAL A O 1
ATOM 645 N N . ARG A 1 87 ? -22.389 16.642 16.752 1.00 71.56 87 ARG A N 1
ATOM 646 C CA . ARG A 1 87 ? -22.185 15.379 16.025 1.00 71.56 87 ARG A CA 1
ATOM 647 C C . ARG A 1 87 ? -23.387 15.004 15.154 1.00 71.56 87 ARG A C 1
ATOM 649 O O . ARG A 1 87 ? -23.191 14.632 14.006 1.00 71.56 87 ARG A O 1
ATOM 656 N N . ASN A 1 88 ? -24.604 15.117 15.680 1.00 75.69 88 ASN A N 1
ATOM 657 C CA . ASN A 1 88 ? -25.816 14.756 14.942 1.00 75.69 88 ASN A CA 1
ATOM 658 C C . ASN A 1 88 ? -26.086 15.726 13.786 1.00 75.69 88 ASN A C 1
ATOM 660 O O . ASN A 1 88 ? -26.411 15.292 12.692 1.00 75.69 88 ASN A O 1
ATOM 664 N N . VAL A 1 89 ? -25.871 17.028 13.994 1.00 71.19 89 VAL A N 1
ATOM 665 C CA . VAL A 1 89 ? -26.006 18.034 12.929 1.00 71.19 89 VAL A CA 1
ATOM 666 C C . VAL A 1 89 ? -24.941 17.841 11.849 1.00 71.19 89 VAL A C 1
ATOM 668 O O . VAL A 1 89 ? -25.235 18.022 10.671 1.00 71.19 89 VAL A O 1
ATOM 671 N N . LEU A 1 90 ? -23.717 17.459 12.222 1.00 63.81 90 LEU A N 1
ATOM 672 C CA . LEU A 1 90 ? -22.642 17.174 11.269 1.00 63.81 90 LEU A CA 1
ATOM 673 C C . LEU A 1 90 ? -22.881 15.878 10.477 1.00 63.81 90 LEU A C 1
ATOM 675 O O . LEU A 1 90 ? -22.551 15.842 9.296 1.00 63.81 90 LEU A O 1
ATOM 679 N N . ALA A 1 91 ? -23.489 14.862 11.098 1.00 57.53 91 ALA A N 1
ATOM 680 C CA . ALA A 1 91 ? -23.915 13.634 10.425 1.00 57.53 91 ALA A CA 1
ATOM 681 C C . ALA A 1 91 ? -25.104 13.878 9.473 1.00 57.53 91 ALA A C 1
ATOM 683 O O . ALA A 1 91 ? -25.096 13.405 8.346 1.00 57.53 91 ALA A O 1
ATOM 684 N N . ASP A 1 92 ? -26.086 14.693 9.874 1.00 61.47 92 ASP A N 1
ATOM 685 C CA . ASP A 1 92 ? -27.270 15.003 9.053 1.00 61.47 92 ASP A CA 1
ATOM 686 C C . ASP A 1 92 ? -26.974 15.931 7.859 1.00 61.47 92 ASP A C 1
ATOM 688 O O . ASP A 1 92 ? -27.806 16.081 6.963 1.00 61.47 92 ASP A O 1
ATOM 692 N N . SER A 1 93 ? -25.817 16.601 7.842 1.00 54.66 93 SER A N 1
ATOM 693 C CA . SER A 1 93 ? -25.483 17.604 6.822 1.00 54.66 93 SER A CA 1
ATOM 694 C C . SER A 1 93 ? -24.518 17.123 5.736 1.00 54.66 93 SER A C 1
ATOM 696 O O . SER A 1 93 ? -24.131 17.940 4.900 1.00 54.66 93 SER A O 1
ATOM 698 N N . ASN A 1 94 ? -24.133 15.836 5.714 1.00 52.38 94 ASN A N 1
ATOM 699 C CA . ASN A 1 94 ? -23.123 15.270 4.795 1.00 52.38 94 ASN A CA 1
ATOM 700 C C . ASN A 1 94 ? -21.806 16.086 4.735 1.00 52.38 94 ASN A C 1
ATOM 702 O O . ASN A 1 94 ? -21.026 15.960 3.795 1.00 52.38 94 ASN A O 1
ATOM 706 N N . LEU A 1 95 ? -21.563 16.966 5.715 1.00 47.03 95 LEU A N 1
ATOM 707 C CA . LEU A 1 95 ? -20.390 17.847 5.797 1.00 47.03 95 LEU A CA 1
ATOM 708 C C . LEU A 1 95 ? -19.214 17.164 6.498 1.00 47.03 95 LEU A C 1
ATOM 710 O O . LEU A 1 95 ? -18.072 17.600 6.372 1.00 47.03 95 LEU A O 1
ATOM 714 N N . ILE A 1 96 ? -19.498 16.084 7.218 1.00 43.28 96 ILE A N 1
ATOM 715 C CA . ILE A 1 96 ? -18.547 15.018 7.479 1.00 43.28 96 ILE A CA 1
ATOM 716 C C . ILE A 1 96 ? -19.012 13.900 6.560 1.00 43.28 96 ILE A C 1
ATOM 718 O O . ILE A 1 96 ? -20.099 13.371 6.772 1.00 43.28 96 ILE A O 1
ATOM 722 N N . SER A 1 97 ? -18.238 13.601 5.515 1.00 44.06 97 SER A N 1
ATOM 723 C CA . SER A 1 97 ? -18.403 12.339 4.797 1.00 44.06 97 SER A CA 1
ATOM 724 C C . SER A 1 97 ? -18.441 11.255 5.861 1.00 44.06 97 SER A C 1
ATOM 726 O O . SER A 1 97 ? -17.483 11.133 6.634 1.00 44.06 97 SER A O 1
ATOM 728 N N . ASP A 1 98 ? -19.540 10.505 5.937 1.00 50.12 98 ASP A N 1
ATOM 729 C CA . ASP A 1 98 ? -19.492 9.180 6.534 1.00 50.12 98 ASP A CA 1
ATOM 730 C C . ASP A 1 98 ? -18.202 8.534 6.033 1.00 50.12 98 ASP A C 1
ATOM 732 O O . ASP A 1 98 ? -17.876 8.649 4.846 1.00 50.12 98 ASP A O 1
ATOM 736 N N . VAL A 1 99 ? -17.395 7.987 6.946 1.00 52.34 99 VAL A N 1
ATOM 737 C CA . VAL A 1 99 ? -16.177 7.302 6.516 1.00 52.34 99 VAL A CA 1
ATOM 738 C C . VAL A 1 99 ? -16.637 6.272 5.489 1.00 52.34 99 VAL A C 1
ATOM 740 O O . VAL A 1 99 ? -17.526 5.488 5.845 1.00 52.34 99 VAL A O 1
ATOM 743 N N . PRO A 1 100 ? -16.138 6.328 4.241 1.00 59.97 100 PRO A N 1
ATOM 744 C CA . PRO A 1 100 ? -16.672 5.525 3.158 1.00 59.97 100 PRO A CA 1
ATOM 745 C C . PRO A 1 100 ? -16.716 4.081 3.610 1.00 59.97 100 PRO A C 1
ATOM 747 O O . PRO A 1 100 ? -15.846 3.601 4.356 1.00 59.97 100 PRO A O 1
ATOM 750 N N . SER A 1 101 ? -17.805 3.420 3.234 1.00 64.50 101 SER A N 1
ATOM 751 C CA . SER A 1 101 ? -17.990 2.033 3.616 1.00 64.50 101 SER A CA 1
ATOM 752 C C . SER A 1 101 ? -16.780 1.239 3.128 1.00 64.50 101 SER A C 1
ATOM 754 O O . SER A 1 101 ? -16.225 1.517 2.068 1.00 64.50 101 SER A O 1
ATOM 756 N N . ASN A 1 102 ? -16.341 0.246 3.895 1.00 63.09 102 ASN A N 1
ATOM 757 C CA . ASN A 1 102 ? -15.211 -0.569 3.459 1.00 63.09 102 ASN A CA 1
ATOM 758 C C . ASN A 1 102 ? -15.442 -1.208 2.086 1.00 63.09 102 ASN A C 1
ATOM 760 O O . ASN A 1 102 ? -14.474 -1.483 1.404 1.00 63.09 102 ASN A O 1
ATOM 764 N N . GLU A 1 103 ? -16.696 -1.477 1.714 1.00 64.44 103 GLU A N 1
ATOM 765 C CA . GLU A 1 103 ? -17.060 -2.025 0.403 1.00 64.44 103 GLU A CA 1
ATOM 766 C C . GLU A 1 103 ? -16.762 -1.036 -0.729 1.00 64.44 103 GLU A C 1
ATOM 768 O O . GLU A 1 103 ? -16.361 -1.457 -1.804 1.00 64.44 103 GLU A O 1
ATOM 773 N N . GLU A 1 104 ? -16.896 0.265 -0.469 1.00 66.50 104 GLU A N 1
ATOM 774 C CA . GLU A 1 104 ? -16.560 1.345 -1.403 1.00 66.50 104 GLU A CA 1
ATOM 775 C C . GLU A 1 104 ? -15.047 1.590 -1.485 1.00 66.50 104 GLU A C 1
ATOM 777 O O . GLU A 1 104 ? -14.545 2.021 -2.512 1.00 66.50 104 GLU A O 1
ATOM 782 N N . LEU A 1 105 ? -14.306 1.286 -0.414 1.00 64.50 105 LEU A N 1
ATOM 783 C CA . LEU A 1 105 ? -12.848 1.423 -0.382 1.00 64.50 105 LEU A CA 1
ATOM 784 C C . LEU A 1 105 ? -12.075 0.150 -0.767 1.00 64.50 105 LEU A C 1
ATOM 786 O O . LEU A 1 105 ? -10.853 0.203 -0.833 1.00 64.50 105 LEU A O 1
ATOM 790 N N . ALA A 1 106 ? -12.734 -0.999 -0.917 1.00 63.53 106 ALA A N 1
ATOM 791 C CA . ALA A 1 106 ? -12.083 -2.302 -1.092 1.00 63.53 106 ALA A CA 1
ATOM 792 C C . ALA A 1 106 ? -12.077 -2.817 -2.543 1.00 63.53 106 ALA A C 1
ATOM 794 O O . ALA A 1 106 ? -11.936 -4.035 -2.682 1.00 63.53 106 ALA A O 1
ATOM 795 N N . ASP A 1 107 ? -12.254 -1.903 -3.513 1.00 69.81 107 ASP A N 1
ATOM 796 C CA . ASP A 1 107 ? -12.635 -2.013 -4.943 1.00 69.81 107 ASP A CA 1
ATOM 797 C C . ASP A 1 107 ? -12.050 -3.213 -5.740 1.00 69.81 107 ASP A C 1
ATOM 799 O O . ASP A 1 107 ? -12.085 -4.361 -5.288 1.00 69.81 107 ASP A O 1
ATOM 803 N N . ASP A 1 108 ? -11.570 -3.019 -6.970 1.00 80.25 108 ASP A N 1
ATOM 804 C CA . ASP A 1 108 ? -10.877 -4.032 -7.769 1.00 80.25 108 ASP A CA 1
ATOM 805 C C . ASP A 1 108 ? -9.379 -4.129 -7.428 1.00 80.25 108 ASP A C 1
ATOM 807 O O . ASP A 1 108 ? -8.642 -4.904 -8.046 1.00 80.25 108 ASP A O 1
ATOM 811 N N . ASP A 1 109 ? -8.975 -3.448 -6.358 1.00 92.06 109 ASP A N 1
ATOM 812 C CA . ASP A 1 109 ? -7.637 -3.400 -5.793 1.00 92.06 109 ASP A CA 1
ATOM 813 C C . ASP A 1 109 ? -7.078 -4.752 -5.309 1.00 92.06 109 ASP A C 1
ATOM 815 O O . ASP A 1 109 ? -7.810 -5.657 -4.868 1.00 92.06 109 ASP A O 1
ATOM 819 N N . PRO A 1 110 ? -5.739 -4.895 -5.285 1.00 95.94 110 PRO A N 1
ATOM 820 C CA . PRO A 1 110 ? -5.077 -6.056 -4.715 1.00 95.94 110 PRO A CA 1
ATOM 821 C C . PRO A 1 110 ? -5.472 -6.292 -3.255 1.00 95.94 110 PRO A C 1
ATOM 823 O O . PRO A 1 110 ? -5.273 -5.451 -2.374 1.00 95.94 110 PRO A O 1
ATOM 826 N N . ALA A 1 111 ? -5.956 -7.505 -2.973 1.00 95.88 111 ALA A N 1
ATOM 827 C CA . ALA A 1 111 ? -6.385 -7.890 -1.635 1.00 95.88 111 ALA A CA 1
ATOM 828 C C . ALA A 1 111 ? -5.816 -9.238 -1.157 1.00 95.88 111 ALA A C 1
ATOM 830 O O . ALA A 1 111 ? -5.600 -10.164 -1.943 1.00 95.88 111 ALA A O 1
ATOM 831 N N . LEU A 1 112 ? -5.616 -9.358 0.158 1.00 95.25 112 LEU A N 1
ATOM 832 C CA . LEU A 1 112 ? -5.343 -10.602 0.884 1.00 95.25 112 LEU A CA 1
ATOM 833 C C . LEU A 1 112 ? -6.508 -10.943 1.809 1.00 95.25 112 LEU A C 1
ATOM 835 O O . LEU A 1 112 ? -7.171 -10.060 2.348 1.00 95.25 112 LEU A O 1
ATOM 839 N N . GLY A 1 113 ? -6.698 -12.237 2.053 1.00 93.75 113 GLY A N 1
ATOM 840 C CA . GLY A 1 113 ? -7.738 -12.747 2.945 1.00 93.75 113 GLY A CA 1
ATOM 841 C C . GLY A 1 113 ? -9.110 -12.923 2.277 1.00 93.75 113 GLY A C 1
ATOM 842 O O . GLY A 1 113 ? -9.277 -12.616 1.093 1.00 93.75 113 GLY A O 1
ATOM 843 N N . PRO A 1 114 ? -10.092 -13.486 3.005 1.00 93.12 114 PRO A N 1
ATOM 844 C CA . PRO A 1 114 ? -11.417 -13.784 2.462 1.00 93.12 114 PRO A CA 1
ATOM 845 C C . PRO A 1 114 ? -12.178 -12.525 2.037 1.00 93.12 114 PRO A C 1
ATOM 847 O O . PRO A 1 114 ? -12.065 -11.480 2.673 1.00 93.12 114 PRO A O 1
ATOM 850 N N . ILE A 1 115 ? -12.999 -12.627 0.988 1.00 90.62 115 ILE A N 1
ATOM 851 C CA . ILE A 1 115 ? -13.857 -11.519 0.532 1.00 90.62 115 ILE A CA 1
ATOM 852 C C . ILE A 1 115 ? -14.927 -11.143 1.571 1.00 90.62 115 ILE A C 1
ATOM 854 O O . ILE A 1 115 ? -15.321 -9.989 1.660 1.00 90.62 115 ILE A O 1
ATOM 858 N N . ASP A 1 116 ? -15.359 -12.109 2.383 1.00 89.62 116 ASP A N 1
ATOM 859 C CA . ASP A 1 116 ? -16.387 -11.993 3.420 1.00 89.62 116 ASP A CA 1
ATOM 860 C C . ASP A 1 116 ? -15.804 -11.810 4.831 1.00 89.62 116 ASP A C 1
ATOM 862 O O . ASP A 1 116 ? -16.492 -12.024 5.833 1.00 89.62 116 ASP A O 1
ATOM 866 N N . ALA A 1 117 ? -14.527 -11.430 4.931 1.00 93.88 117 ALA A N 1
ATOM 867 C CA . ALA A 1 117 ? -13.881 -11.215 6.213 1.00 93.88 117 ALA A CA 1
ATOM 868 C C . ALA A 1 117 ? -14.589 -10.095 7.012 1.00 93.88 117 ALA A C 1
ATOM 870 O O . ALA A 1 117 ? -14.862 -9.024 6.468 1.00 93.88 117 ALA A O 1
ATOM 871 N N . PRO A 1 118 ? -14.849 -10.283 8.321 1.00 94.00 118 PRO A N 1
ATOM 872 C CA . PRO A 1 118 ? -15.562 -9.301 9.148 1.00 94.00 118 PRO A CA 1
ATOM 873 C C . PRO A 1 118 ? -14.801 -7.983 9.350 1.00 94.00 118 PRO A C 1
ATOM 875 O O . PRO A 1 118 ? -15.380 -6.980 9.787 1.00 94.00 118 PRO A O 1
ATOM 878 N N . ILE A 1 119 ? -13.494 -7.987 9.090 1.00 95.25 119 ILE A N 1
ATOM 879 C CA . ILE A 1 119 ? -12.618 -6.829 9.198 1.00 95.25 119 ILE A CA 1
ATOM 880 C C . ILE A 1 119 ? -12.011 -6.564 7.834 1.00 95.25 119 ILE A C 1
ATOM 882 O O . ILE A 1 119 ? -11.323 -7.421 7.290 1.00 95.25 119 ILE A O 1
ATOM 886 N N . VAL A 1 120 ? -12.212 -5.358 7.321 1.00 95.31 120 VAL A N 1
ATOM 887 C CA . VAL A 1 120 ? -11.524 -4.872 6.129 1.00 95.31 120 VAL A CA 1
ATOM 888 C C . VAL A 1 120 ? -10.556 -3.782 6.557 1.00 95.31 120 VAL A C 1
ATOM 890 O O . VAL A 1 120 ? -10.925 -2.854 7.283 1.00 95.31 120 VAL A O 1
ATOM 893 N N . ILE A 1 121 ? -9.308 -3.938 6.133 1.00 96.44 121 ILE A N 1
ATOM 894 C CA . ILE A 1 121 ? -8.236 -2.970 6.312 1.00 96.44 121 ILE A CA 1
ATOM 895 C C . ILE A 1 121 ? -7.863 -2.468 4.930 1.00 96.44 121 ILE A C 1
ATOM 897 O O . ILE A 1 121 ? -7.400 -3.256 4.114 1.00 96.44 121 ILE A O 1
ATOM 901 N N . VAL A 1 122 ? -8.051 -1.179 4.686 1.00 97.00 122 VAL A N 1
ATOM 902 C CA . VAL A 1 122 ? -7.617 -0.519 3.451 1.00 97.00 122 VAL A CA 1
ATOM 903 C C . VAL A 1 122 ? -6.373 0.290 3.772 1.00 97.00 122 VAL A C 1
ATOM 905 O O . VAL A 1 122 ? -6.434 1.174 4.626 1.00 97.00 122 VAL A O 1
ATOM 908 N N . GLU A 1 123 ? -5.249 -0.037 3.142 1.00 97.94 123 GLU A N 1
ATOM 909 C CA . GLU A 1 123 ? -3.980 0.681 3.255 1.00 97.94 123 GLU A CA 1
ATOM 910 C C . GLU A 1 123 ? -3.767 1.567 2.027 1.00 97.94 123 GLU A C 1
ATOM 912 O O . GLU A 1 123 ? -3.580 1.055 0.935 1.00 97.94 123 GLU A O 1
ATOM 917 N N . PHE A 1 124 ? -3.672 2.879 2.226 1.00 98.12 124 PHE A N 1
ATOM 918 C CA . PHE A 1 124 ? -3.099 3.803 1.249 1.00 98.12 124 PHE A CA 1
ATOM 919 C C . PHE A 1 124 ? -1.584 3.869 1.446 1.00 98.12 124 PHE A C 1
ATOM 921 O O . PHE A 1 124 ? -1.109 4.345 2.490 1.00 98.12 124 PHE A O 1
ATOM 928 N N . SER A 1 125 ? -0.822 3.390 0.463 1.00 98.62 125 SER A N 1
ATOM 929 C CA . SER A 1 125 ? 0.619 3.159 0.605 1.00 98.62 125 SER A CA 1
ATOM 930 C C . SER A 1 125 ? 1.449 3.678 -0.571 1.00 98.62 125 SER A C 1
ATOM 932 O O . SER A 1 125 ? 0.939 4.116 -1.590 1.00 98.62 125 SER A O 1
ATOM 934 N N . ASP A 1 126 ? 2.770 3.665 -0.400 1.00 98.69 126 ASP A N 1
ATOM 935 C CA . ASP A 1 126 ? 3.742 4.169 -1.375 1.00 98.69 126 ASP A CA 1
ATOM 936 C C . ASP A 1 126 ? 5.028 3.345 -1.238 1.00 98.69 126 ASP A C 1
ATOM 938 O O . ASP A 1 126 ? 5.622 3.293 -0.152 1.00 98.69 126 ASP A O 1
ATOM 942 N N . PHE A 1 127 ? 5.487 2.717 -2.323 1.00 98.69 127 PHE A N 1
ATOM 943 C CA . PHE A 1 127 ? 6.691 1.876 -2.323 1.00 98.69 127 PHE A CA 1
ATOM 944 C C . PHE A 1 127 ? 7.988 2.632 -1.993 1.00 98.69 127 PHE A C 1
ATOM 946 O O . PHE A 1 127 ? 8.960 2.029 -1.532 1.00 98.69 127 PHE A O 1
ATOM 953 N N . ARG A 1 128 ? 8.018 3.958 -2.168 1.00 98.19 128 ARG A N 1
ATOM 954 C CA . ARG A 1 128 ? 9.138 4.830 -1.787 1.00 98.19 128 ARG A CA 1
ATOM 955 C C . ARG A 1 128 ? 9.063 5.286 -0.331 1.00 98.19 128 ARG A C 1
ATOM 957 O O . ARG A 1 128 ? 10.045 5.827 0.186 1.00 98.19 128 ARG A O 1
ATOM 964 N N . CYS A 1 129 ? 7.941 5.078 0.358 1.00 98.38 129 CYS A N 1
ATOM 965 C CA . CYS A 1 129 ? 7.769 5.559 1.721 1.00 98.38 129 CYS A CA 1
ATOM 966 C C . CYS A 1 129 ? 8.448 4.633 2.751 1.00 98.38 129 CYS A C 1
ATOM 968 O O . CYS A 1 129 ? 8.089 3.458 2.896 1.00 98.38 129 CYS A O 1
ATOM 970 N N . PRO A 1 130 ? 9.384 5.151 3.573 1.00 97.62 130 PRO A N 1
ATOM 971 C CA . PRO A 1 130 ? 10.075 4.340 4.575 1.00 97.62 130 PRO A CA 1
ATOM 972 C C . PRO A 1 130 ? 9.154 3.874 5.714 1.00 97.62 130 PRO A C 1
ATOM 974 O O . PRO A 1 130 ? 9.458 2.888 6.392 1.00 97.62 130 PRO A O 1
ATOM 977 N N . TYR A 1 131 ? 8.044 4.576 5.971 1.00 98.19 131 TYR A N 1
ATOM 978 C CA . TYR A 1 131 ? 7.051 4.149 6.957 1.00 98.19 131 TYR A CA 1
ATOM 979 C C . TYR A 1 131 ? 6.171 3.018 6.416 1.00 98.19 131 TYR A C 1
ATOM 981 O O . TYR A 1 131 ? 5.916 2.080 7.166 1.00 98.19 131 TYR A O 1
ATOM 989 N N . CYS A 1 132 ? 5.808 3.038 5.133 1.00 98.38 132 CYS A N 1
ATOM 990 C CA . CYS A 1 132 ? 5.099 1.939 4.474 1.00 98.38 132 CYS A CA 1
ATOM 991 C C . CYS A 1 132 ? 5.921 0.649 4.522 1.00 98.38 132 CYS A C 1
ATOM 993 O O . CYS A 1 132 ? 5.477 -0.352 5.077 1.00 98.38 132 CYS A O 1
ATOM 995 N N . GLY A 1 133 ? 7.198 0.710 4.125 1.00 97.62 133 GLY A N 1
ATOM 996 C CA . GLY A 1 133 ? 8.089 -0.451 4.232 1.00 97.62 133 GLY A CA 1
ATOM 997 C C . GLY A 1 133 ? 8.281 -0.952 5.672 1.00 97.62 133 GLY A C 1
ATOM 998 O O . GLY A 1 133 ? 8.504 -2.139 5.902 1.00 97.62 133 GLY A O 1
ATOM 999 N N . ARG A 1 134 ? 8.180 -0.072 6.678 1.00 97.19 134 ARG A N 1
ATOM 1000 C CA . ARG A 1 134 ? 8.200 -0.475 8.095 1.00 97.19 134 ARG A CA 1
ATOM 1001 C C . ARG A 1 134 ? 6.913 -1.181 8.507 1.00 97.19 134 ARG A C 1
ATOM 1003 O O . ARG A 1 134 ? 7.004 -2.161 9.237 1.00 97.19 134 ARG A O 1
ATOM 1010 N N . HIS A 1 135 ? 5.755 -0.681 8.079 1.00 98.00 135 HIS A N 1
ATOM 1011 C CA . HIS A 1 135 ? 4.476 -1.344 8.319 1.00 98.00 135 HIS A CA 1
ATOM 1012 C C . HIS A 1 135 ? 4.478 -2.744 7.699 1.00 98.00 135 HIS A C 1
ATOM 1014 O O . HIS A 1 135 ? 4.213 -3.716 8.405 1.00 98.00 135 HIS A O 1
ATOM 1020 N N . PHE A 1 136 ? 4.899 -2.849 6.436 1.00 97.00 136 PHE A N 1
ATOM 1021 C CA . PHE A 1 136 ? 5.067 -4.118 5.734 1.00 97.00 136 PHE A CA 1
ATOM 1022 C C . PHE A 1 136 ? 5.892 -5.129 6.550 1.00 97.00 136 PHE A C 1
ATOM 1024 O O . PHE A 1 136 ? 5.423 -6.228 6.827 1.00 97.00 136 PHE A O 1
ATOM 1031 N N . ARG A 1 137 ? 7.092 -4.739 7.004 1.00 94.25 137 ARG A N 1
ATOM 1032 C CA . ARG A 1 137 ? 8.010 -5.649 7.715 1.00 94.25 137 ARG A CA 1
ATOM 1033 C C . ARG A 1 137 ? 7.604 -5.993 9.146 1.00 94.25 137 ARG A C 1
ATOM 1035 O O . ARG A 1 137 ? 7.955 -7.063 9.626 1.00 94.25 137 ARG A O 1
ATOM 1042 N N . ASN A 1 138 ? 6.958 -5.071 9.858 1.00 93.56 138 ASN A N 1
ATOM 1043 C CA . ASN A 1 138 ? 6.796 -5.194 11.311 1.00 93.56 138 ASN A CA 1
ATOM 1044 C C . ASN A 1 138 ? 5.347 -5.408 11.756 1.00 93.56 138 ASN A C 1
ATOM 1046 O O . ASN A 1 138 ? 5.128 -5.787 12.905 1.00 93.56 138 ASN A O 1
ATOM 1050 N N . THR A 1 139 ? 4.372 -5.119 10.894 1.00 94.31 139 THR A N 1
ATOM 1051 C CA . THR A 1 139 ? 2.954 -5.112 11.266 1.00 94.31 139 THR A CA 1
ATOM 1052 C C . THR A 1 139 ? 2.119 -6.003 10.359 1.00 94.31 139 THR A C 1
ATOM 1054 O O . THR A 1 139 ? 1.295 -6.744 10.885 1.00 94.31 139 THR A O 1
ATOM 1057 N N . LEU A 1 140 ? 2.324 -5.970 9.037 1.00 94.88 140 LEU A N 1
ATOM 1058 C CA . LEU A 1 140 ? 1.463 -6.700 8.101 1.00 94.88 140 LEU A CA 1
ATOM 1059 C C . LEU A 1 140 ? 1.517 -8.219 8.313 1.00 94.88 140 LEU A C 1
ATOM 1061 O O . LEU A 1 140 ? 0.479 -8.849 8.483 1.00 94.88 140 LEU A O 1
ATOM 1065 N N . GLU A 1 141 ? 2.715 -8.803 8.351 1.00 89.75 141 GLU A N 1
ATOM 1066 C CA . GLU A 1 141 ? 2.897 -10.252 8.531 1.00 89.75 141 GLU A CA 1
ATOM 1067 C C . GLU A 1 141 ? 2.237 -10.788 9.821 1.00 89.75 141 GLU A C 1
ATOM 1069 O O . GLU A 1 141 ? 1.339 -11.627 9.710 1.00 89.75 141 GLU A O 1
ATOM 1074 N N . PRO A 1 142 ? 2.538 -10.272 11.035 1.00 90.31 142 PRO A N 1
ATOM 1075 C CA . PRO A 1 142 ? 1.880 -10.760 12.251 1.00 90.31 142 PRO A CA 1
ATOM 1076 C C . PRO A 1 142 ? 0.371 -10.479 12.272 1.00 90.31 142 PRO A C 1
ATOM 1078 O O . PRO A 1 142 ? -0.379 -11.200 12.931 1.00 90.31 142 PRO A O 1
ATOM 1081 N N . LEU A 1 143 ? -0.100 -9.445 11.569 1.00 92.94 143 LEU A N 1
ATOM 1082 C CA . LEU A 1 143 ? -1.524 -9.150 11.437 1.00 92.94 143 LEU A CA 1
ATOM 1083 C C . LEU A 1 143 ? -2.238 -10.222 10.612 1.00 92.94 143 LEU A C 1
ATOM 1085 O O . LEU A 1 143 ? -3.257 -10.745 11.061 1.00 92.94 143 LEU A O 1
ATOM 1089 N N . LEU A 1 144 ? -1.694 -10.592 9.454 1.00 91.31 144 LEU A N 1
ATOM 1090 C CA . LEU A 1 144 ? -2.278 -11.634 8.608 1.00 91.31 144 LEU A CA 1
ATOM 1091 C C . LEU A 1 144 ? -2.227 -13.014 9.276 1.00 91.31 144 LEU A C 1
ATOM 1093 O O . LEU A 1 144 ? -3.180 -13.782 9.160 1.00 91.31 144 LEU A O 1
ATOM 1097 N N . GLU A 1 145 ? -1.161 -13.316 10.021 1.00 90.75 145 GLU A N 1
ATOM 1098 C CA . GLU A 1 145 ? -1.028 -14.585 10.748 1.00 90.75 145 GLU A CA 1
ATOM 1099 C C . GLU A 1 145 ? -1.997 -14.705 11.932 1.00 90.75 145 GLU A C 1
ATOM 1101 O O . GLU A 1 145 ? -2.639 -15.743 12.119 1.00 90.75 145 GLU A O 1
ATOM 1106 N N . ASN A 1 146 ? -2.111 -13.660 12.760 1.00 92.00 146 ASN A N 1
ATOM 1107 C CA . ASN A 1 146 ? -2.930 -13.715 13.975 1.00 92.00 146 ASN A CA 1
ATOM 1108 C C . ASN A 1 146 ? -4.431 -13.572 13.693 1.00 92.00 146 ASN A C 1
ATOM 1110 O O . ASN A 1 146 ? -5.240 -14.044 14.493 1.00 92.00 146 ASN A O 1
ATOM 1114 N N . TYR A 1 147 ? -4.800 -12.960 12.566 1.00 94.00 147 TYR A N 1
ATOM 1115 C CA . TYR A 1 147 ? -6.188 -12.738 12.148 1.00 94.00 147 TYR A CA 1
ATOM 1116 C C . TYR A 1 147 ? -6.547 -13.483 10.858 1.00 94.00 147 TYR A C 1
ATOM 1118 O O . TYR A 1 147 ? -7.427 -13.052 10.110 1.00 94.00 147 TYR A O 1
ATOM 1126 N N . GLU A 1 148 ? -5.894 -14.619 10.608 1.00 93.00 148 GLU A N 1
ATOM 1127 C CA . GLU A 1 148 ? -6.179 -15.500 9.475 1.00 93.00 148 GLU A CA 1
ATOM 1128 C C . GLU A 1 148 ? -7.686 -15.816 9.395 1.00 93.00 148 GLU A C 1
ATOM 1130 O O . GLU A 1 148 ? -8.286 -16.324 10.345 1.00 93.00 148 GLU A O 1
ATOM 1135 N N . GLY A 1 149 ? -8.314 -15.480 8.264 1.00 93.12 149 GLY A N 1
ATOM 1136 C CA . GLY A 1 149 ? -9.753 -15.660 8.039 1.00 93.12 149 GLY A CA 1
ATOM 1137 C C . GLY A 1 149 ? -10.659 -14.561 8.613 1.00 93.12 149 GLY A C 1
ATOM 1138 O O . GLY A 1 149 ? -11.848 -14.547 8.311 1.00 93.12 149 GLY A O 1
ATOM 1139 N N . TYR A 1 150 ? -10.121 -13.632 9.407 1.00 95.12 150 TYR A N 1
ATOM 1140 C CA . TYR A 1 150 ? -10.870 -12.512 9.993 1.00 95.12 150 TYR A CA 1
ATOM 1141 C C . TYR A 1 150 ? -10.628 -11.182 9.283 1.00 95.12 150 TYR A C 1
ATOM 1143 O O . TYR A 1 150 ? -11.472 -10.293 9.383 1.00 95.12 150 TYR A O 1
ATOM 1151 N N . VAL A 1 151 ? -9.490 -11.038 8.601 1.00 95.81 151 VAL A N 1
ATOM 1152 C CA . VAL A 1 151 ? -9.088 -9.802 7.924 1.00 95.81 151 VAL A CA 1
ATOM 1153 C C . VAL A 1 151 ? -9.069 -9.985 6.409 1.00 95.81 151 VAL A C 1
ATOM 1155 O O . VAL A 1 151 ? -8.460 -10.927 5.901 1.00 95.81 151 VAL A O 1
ATOM 1158 N N . ARG A 1 152 ? -9.681 -9.027 5.710 1.00 95.50 152 ARG A N 1
ATOM 1159 C CA . ARG A 1 152 ? -9.419 -8.674 4.317 1.00 95.50 152 ARG A CA 1
ATOM 1160 C C . ARG A 1 152 ? -8.508 -7.453 4.310 1.00 95.50 152 ARG A C 1
ATOM 1162 O O . ARG A 1 152 ? -8.868 -6.420 4.866 1.00 95.50 152 ARG A O 1
ATOM 1169 N N . TYR A 1 153 ? -7.332 -7.575 3.718 1.00 97.19 153 TYR A N 1
ATOM 1170 C CA . TYR A 1 153 ? -6.361 -6.492 3.618 1.00 97.19 153 TYR A CA 1
ATOM 1171 C C . TYR A 1 153 ? -6.292 -6.020 2.172 1.00 97.19 153 TYR A C 1
ATOM 1173 O O . TYR A 1 153 ? -5.955 -6.824 1.312 1.00 97.19 153 TYR A O 1
ATOM 1181 N N . VAL A 1 154 ? -6.616 -4.760 1.914 1.00 97.12 154 VAL A N 1
ATOM 1182 C CA . VAL A 1 154 ? -6.641 -4.140 0.586 1.00 97.12 154 VAL A CA 1
ATOM 1183 C C . VAL A 1 154 ? -5.543 -3.092 0.516 1.00 97.12 154 VAL A C 1
ATOM 1185 O O . VAL A 1 154 ? -5.374 -2.314 1.458 1.00 97.12 154 VAL A O 1
ATOM 1188 N N . TYR A 1 155 ? -4.798 -3.085 -0.581 1.00 98.00 155 TYR A N 1
ATOM 1189 C CA . TYR A 1 155 ? -3.768 -2.093 -0.859 1.00 98.00 155 TYR A CA 1
ATOM 1190 C C . TYR A 1 155 ? -4.283 -1.102 -1.900 1.00 98.00 155 TYR A C 1
ATOM 1192 O O . TYR A 1 155 ? -4.698 -1.541 -2.960 1.00 98.00 155 TYR A O 1
ATOM 1200 N N . ARG A 1 156 ? -4.203 0.198 -1.608 1.00 97.50 156 ARG A N 1
ATOM 1201 C CA . ARG A 1 156 ? -4.506 1.303 -2.525 1.00 97.50 156 ARG A CA 1
ATOM 1202 C C . ARG A 1 156 ? -3.276 2.165 -2.748 1.00 97.50 156 ARG A C 1
ATOM 1204 O O . ARG A 1 156 ? -2.534 2.483 -1.804 1.00 97.50 156 ARG A O 1
ATOM 1211 N N . ASP A 1 157 ? -3.062 2.565 -3.988 1.00 98.25 157 ASP A N 1
ATOM 1212 C CA . ASP A 1 157 ? -1.900 3.343 -4.378 1.00 98.25 157 ASP A CA 1
ATOM 1213 C C . ASP A 1 157 ? -2.006 4.801 -3.916 1.00 98.25 157 ASP A C 1
ATOM 1215 O O . ASP A 1 157 ? -2.959 5.529 -4.170 1.00 98.25 157 ASP A O 1
ATOM 1219 N N . TYR A 1 158 ? -0.966 5.286 -3.245 1.00 98.31 158 TYR A N 1
ATOM 1220 C CA . TYR A 1 158 ? -0.866 6.683 -2.835 1.00 98.31 158 TYR A CA 1
ATOM 1221 C C . TYR A 1 158 ? 0.546 7.224 -3.117 1.00 98.31 158 TYR A C 1
ATOM 1223 O O . TYR A 1 158 ? 1.315 7.491 -2.189 1.00 98.31 158 TYR A O 1
ATOM 1231 N N . PRO A 1 159 ? 0.931 7.388 -4.400 1.00 97.44 159 PRO A N 1
ATOM 1232 C CA . PRO A 1 159 ? 2.279 7.795 -4.798 1.00 97.44 159 PRO A CA 1
ATOM 1233 C C . PRO A 1 159 ? 2.536 9.284 -4.505 1.00 97.44 159 PRO A C 1
ATOM 1235 O O . PRO A 1 159 ? 2.426 10.150 -5.372 1.00 97.44 159 PRO A O 1
ATOM 1238 N N . ALA A 1 160 ? 2.905 9.601 -3.266 1.00 94.31 160 ALA A N 1
ATOM 1239 C CA . ALA A 1 160 ? 3.072 10.972 -2.782 1.00 94.31 160 ALA A CA 1
ATOM 1240 C C . ALA A 1 160 ? 4.526 11.474 -2.828 1.00 94.31 160 ALA A C 1
ATOM 1242 O O . ALA A 1 160 ? 4.781 12.645 -2.535 1.00 94.31 160 ALA A O 1
ATOM 1243 N N . LEU A 1 161 ? 5.493 10.611 -3.165 1.00 96.19 161 LEU A N 1
ATOM 1244 C CA . LEU A 1 161 ? 6.930 10.900 -3.046 1.00 96.19 161 LEU A CA 1
ATOM 1245 C C . LEU A 1 161 ? 7.645 11.128 -4.393 1.00 96.19 161 LEU A C 1
ATOM 1247 O O . LEU A 1 161 ? 8.866 10.984 -4.490 1.00 96.19 161 LEU A O 1
ATOM 1251 N N . GLY A 1 162 ? 6.894 11.529 -5.424 1.00 94.94 162 GLY A N 1
ATOM 1252 C CA . GLY A 1 162 ? 7.399 11.895 -6.755 1.00 94.94 162 GLY A CA 1
ATOM 1253 C C . GLY A 1 162 ? 7.314 10.765 -7.782 1.00 94.94 162 GLY A C 1
ATOM 1254 O O . GLY A 1 162 ? 6.782 9.696 -7.484 1.00 94.94 162 GLY A O 1
ATOM 1255 N N . ASP A 1 163 ? 7.857 11.004 -8.979 1.00 97.12 163 ASP A N 1
ATOM 1256 C CA . ASP A 1 163 ? 7.650 10.171 -10.176 1.00 97.12 163 ASP A CA 1
ATOM 1257 C C . ASP A 1 163 ? 7.929 8.680 -9.957 1.00 97.12 163 ASP A C 1
ATOM 1259 O O . ASP A 1 163 ? 7.154 7.838 -10.398 1.00 97.12 163 ASP A O 1
ATOM 1263 N N . GLU A 1 164 ? 9.004 8.329 -9.244 1.00 98.25 164 GLU A N 1
ATOM 1264 C CA . GLU A 1 164 ? 9.351 6.920 -8.999 1.00 98.25 164 GLU A CA 1
ATOM 1265 C C . GLU A 1 164 ? 8.286 6.183 -8.168 1.00 98.25 164 GLU A C 1
ATOM 1267 O O . GLU A 1 164 ? 8.115 4.973 -8.296 1.00 98.25 164 GLU A O 1
ATOM 1272 N N . SER A 1 165 ? 7.530 6.906 -7.342 1.00 98.44 165 SER A N 1
ATOM 1273 C CA . SER A 1 165 ? 6.402 6.355 -6.578 1.00 98.44 165 SER A CA 1
ATOM 1274 C C . SER A 1 165 ? 5.258 5.971 -7.517 1.00 98.44 165 SER A C 1
ATOM 1276 O O . SER A 1 165 ? 4.703 4.885 -7.404 1.00 98.44 165 SER A O 1
ATOM 1278 N N . ALA A 1 166 ? 4.962 6.820 -8.506 1.00 98.38 166 ALA A N 1
ATOM 1279 C CA . ALA A 1 166 ? 3.953 6.525 -9.521 1.00 98.38 166 ALA A CA 1
ATOM 1280 C C . ALA A 1 166 ? 4.395 5.376 -10.443 1.00 98.38 166 ALA A C 1
ATOM 1282 O O . ALA A 1 166 ? 3.599 4.500 -10.770 1.00 98.38 166 ALA A O 1
ATOM 1283 N N . TRP A 1 167 ? 5.675 5.331 -10.829 1.00 98.69 167 TRP A N 1
ATOM 1284 C CA . TRP A 1 167 ? 6.203 4.242 -11.657 1.00 98.69 167 TRP A CA 1
ATOM 1285 C C . TRP A 1 167 ? 6.254 2.897 -10.927 1.00 98.69 167 TRP A C 1
ATOM 1287 O O . TRP A 1 167 ? 5.987 1.871 -11.552 1.00 98.69 167 TRP A O 1
ATOM 1297 N N . SER A 1 168 ? 6.567 2.881 -9.628 1.00 98.75 168 SER A N 1
ATOM 1298 C CA . SER A 1 168 ? 6.513 1.654 -8.820 1.00 98.75 168 SER A CA 1
ATOM 1299 C C . SER A 1 168 ? 5.077 1.175 -8.597 1.00 98.75 168 SER A C 1
ATOM 1301 O O . SER A 1 168 ? 4.836 -0.019 -8.748 1.00 98.75 168 SER A O 1
ATOM 1303 N N . ALA A 1 169 ? 4.124 2.076 -8.336 1.00 98.75 169 ALA A N 1
ATOM 1304 C CA . ALA A 1 169 ? 2.692 1.753 -8.299 1.00 98.75 169 ALA A CA 1
ATOM 1305 C C . ALA A 1 169 ? 2.216 1.136 -9.628 1.00 98.75 169 ALA A C 1
ATOM 1307 O O . ALA A 1 169 ? 1.644 0.047 -9.660 1.00 98.75 169 ALA A O 1
ATOM 1308 N N . LEU A 1 170 ? 2.560 1.762 -10.759 1.00 98.62 170 LEU A N 1
ATOM 1309 C CA . LEU A 1 170 ? 2.224 1.250 -12.090 1.00 98.62 170 LEU A CA 1
ATOM 1310 C C . LEU A 1 170 ? 2.840 -0.129 -12.355 1.00 98.62 170 LEU A C 1
ATOM 1312 O O . LEU A 1 170 ? 2.161 -1.026 -12.847 1.00 98.62 170 LEU A O 1
ATOM 1316 N N . ALA A 1 171 ? 4.112 -0.321 -12.004 1.00 98.81 171 ALA A N 1
ATOM 1317 C CA . ALA A 1 171 ? 4.780 -1.611 -12.138 1.00 98.81 171 ALA A CA 1
ATOM 1318 C C . ALA A 1 171 ? 4.128 -2.695 -11.261 1.00 98.81 171 ALA A C 1
ATOM 1320 O O . ALA A 1 171 ? 3.982 -3.831 -11.712 1.00 98.81 171 ALA A O 1
ATOM 1321 N N . ALA A 1 172 ? 3.708 -2.363 -10.039 1.00 98.81 172 ALA A N 1
ATOM 1322 C CA . ALA A 1 172 ? 3.000 -3.296 -9.170 1.00 98.81 172 ALA A CA 1
ATOM 1323 C C . ALA A 1 172 ? 1.627 -3.681 -9.752 1.00 98.81 172 ALA A C 1
ATOM 1325 O O . ALA A 1 172 ? 1.308 -4.868 -9.796 1.00 98.81 172 ALA A O 1
ATOM 1326 N N . ASN A 1 173 ? 0.868 -2.732 -10.306 1.00 98.69 173 ASN A N 1
ATOM 1327 C CA . ASN A 1 173 ? -0.411 -3.016 -10.969 1.00 98.69 173 ASN A CA 1
ATOM 1328 C C . ASN A 1 173 ? -0.265 -3.839 -12.258 1.00 98.69 173 ASN A C 1
ATOM 1330 O O . ASN A 1 173 ? -1.027 -4.774 -12.491 1.00 98.69 173 ASN A O 1
ATOM 1334 N N . CYS A 1 174 ? 0.780 -3.604 -13.053 1.00 98.69 174 CYS A N 1
ATOM 1335 C CA . CYS A 1 174 ? 1.087 -4.484 -14.186 1.00 98.69 174 CYS A CA 1
ATOM 1336 C C . CYS A 1 174 ? 1.407 -5.925 -13.745 1.00 98.69 174 CYS A C 1
ATOM 1338 O O . CYS A 1 174 ? 1.194 -6.873 -14.502 1.00 98.69 174 CYS A O 1
ATOM 1340 N N . ALA A 1 175 ? 1.923 -6.113 -12.525 1.00 98.69 175 ALA A N 1
ATOM 1341 C CA . ALA A 1 175 ? 2.079 -7.437 -11.931 1.00 98.69 175 ALA A CA 1
ATOM 1342 C C . ALA A 1 175 ? 0.768 -7.985 -11.353 1.00 98.69 175 ALA A C 1
ATOM 1344 O O . ALA A 1 175 ? 0.555 -9.200 -11.373 1.00 98.69 175 ALA A O 1
ATOM 1345 N N . TYR A 1 176 ? -0.116 -7.116 -10.863 1.00 98.31 176 TYR A N 1
ATOM 1346 C CA . TYR A 1 176 ? -1.444 -7.487 -10.384 1.00 98.31 176 TYR A CA 1
ATOM 1347 C C . TYR A 1 176 ? -2.301 -8.121 -11.478 1.00 98.31 176 TYR A C 1
ATOM 1349 O O . TYR A 1 176 ? -2.863 -9.190 -11.241 1.00 98.31 176 TYR A O 1
ATOM 1357 N N . GLU A 1 177 ? -2.285 -7.563 -12.694 1.00 97.12 177 GLU A N 1
ATOM 1358 C CA . GLU A 1 177 ? -2.962 -8.137 -13.872 1.00 97.12 177 GLU A CA 1
ATOM 1359 C C . GLU A 1 177 ? -2.562 -9.603 -14.127 1.00 97.12 177 GLU A C 1
ATOM 1361 O O . GLU A 1 177 ? -3.343 -10.410 -14.631 1.00 97.12 177 GLU A O 1
ATOM 1366 N N . GLN A 1 178 ? -1.340 -9.968 -13.734 1.00 98.19 178 GLN A N 1
ATOM 1367 C CA . GLN A 1 178 ? -0.766 -11.302 -13.904 1.00 98.19 178 GLN A CA 1
ATOM 1368 C C . GLN A 1 178 ? -0.807 -12.148 -12.619 1.00 98.19 178 GLN A C 1
ATOM 1370 O O . GLN A 1 178 ? -0.190 -13.213 -12.553 1.00 98.19 178 GLN A O 1
ATOM 1375 N N . GLY A 1 179 ? -1.522 -11.694 -11.584 1.00 97.75 179 GLY A N 1
ATOM 1376 C CA . GLY A 1 179 ? -1.690 -12.407 -10.316 1.00 97.75 179 GLY A CA 1
ATOM 1377 C C . GLY A 1 179 ? -0.444 -12.420 -9.426 1.00 97.75 179 GLY A C 1
ATOM 1378 O O . GLY A 1 179 ? -0.291 -13.333 -8.616 1.00 97.75 179 GLY A O 1
ATOM 1379 N N . LYS A 1 180 ? 0.459 -11.443 -9.595 1.00 98.38 180 LYS A N 1
ATOM 1380 C CA . LYS A 1 180 ? 1.773 -11.371 -8.929 1.00 98.38 180 LYS A CA 1
ATOM 1381 C C . LYS A 1 180 ? 2.016 -10.093 -8.129 1.00 98.38 180 LYS A C 1
ATOM 1383 O O . LYS A 1 180 ? 3.162 -9.757 -7.829 1.00 98.38 180 LYS A O 1
ATOM 1388 N N . PHE A 1 181 ? 0.947 -9.387 -7.758 1.00 98.62 181 PHE A N 1
ATOM 1389 C CA . PHE A 1 181 ? 1.051 -8.146 -6.988 1.00 98.62 181 PHE A CA 1
ATOM 1390 C C . PHE A 1 181 ? 1.825 -8.337 -5.682 1.00 98.62 181 PHE A C 1
ATOM 1392 O O . PHE A 1 181 ? 2.787 -7.621 -5.438 1.00 98.62 181 PHE A O 1
ATOM 1399 N N . TRP A 1 182 ? 1.448 -9.316 -4.854 1.00 98.19 182 TRP A N 1
ATOM 1400 C CA . TRP A 1 182 ? 1.995 -9.460 -3.500 1.00 98.19 182 TRP A CA 1
ATOM 1401 C C . TRP A 1 182 ? 3.469 -9.884 -3.481 1.00 98.19 182 TRP A C 1
ATOM 1403 O O . TRP A 1 182 ? 4.231 -9.438 -2.617 1.00 98.19 182 TRP A O 1
ATOM 1413 N N . GLU A 1 183 ? 3.903 -10.690 -4.451 1.00 98.50 183 GLU A N 1
ATOM 1414 C CA . GLU A 1 183 ? 5.316 -11.018 -4.638 1.00 98.50 183 GLU A CA 1
ATOM 1415 C C . GLU A 1 183 ? 6.134 -9.783 -5.035 1.00 98.50 183 GLU A C 1
ATOM 1417 O O . GLU A 1 183 ? 7.181 -9.518 -4.436 1.00 98.50 183 GLU A O 1
ATOM 1422 N N . VAL A 1 184 ? 5.641 -8.989 -5.991 1.00 98.69 184 VAL A N 1
ATOM 1423 C CA . VAL A 1 184 ? 6.298 -7.746 -6.425 1.00 98.69 184 VAL A CA 1
ATOM 1424 C C . VAL A 1 184 ? 6.293 -6.695 -5.315 1.00 98.69 184 VAL A C 1
ATOM 1426 O O . VAL A 1 184 ? 7.332 -6.101 -5.030 1.00 98.69 184 VAL A O 1
ATOM 1429 N N . HIS A 1 185 ? 5.172 -6.535 -4.615 1.00 98.62 185 HIS A N 1
ATOM 1430 C CA . HIS A 1 185 ? 5.001 -5.657 -3.461 1.00 98.62 185 HIS A CA 1
ATOM 1431 C C . HIS A 1 185 ? 6.073 -5.919 -2.398 1.00 98.62 185 HIS A C 1
ATOM 1433 O O . HIS A 1 185 ? 6.765 -5.000 -1.952 1.00 98.62 185 HIS A O 1
ATOM 1439 N N . LYS A 1 186 ? 6.272 -7.193 -2.032 1.00 98.12 186 LYS A N 1
ATOM 1440 C CA . LYS A 1 186 ? 7.340 -7.595 -1.111 1.00 98.12 186 LYS A CA 1
ATOM 1441 C C . LYS A 1 186 ? 8.722 -7.204 -1.642 1.00 98.12 186 LYS A C 1
ATOM 1443 O O . LYS A 1 186 ? 9.514 -6.617 -0.906 1.00 98.12 186 LYS A O 1
ATOM 1448 N N . ILE A 1 187 ? 9.025 -7.517 -2.903 1.00 98.62 187 ILE A N 1
ATOM 1449 C CA . ILE A 1 187 ? 10.337 -7.237 -3.510 1.00 98.62 187 ILE A CA 1
ATOM 1450 C C . ILE A 1 187 ? 10.632 -5.735 -3.532 1.00 98.62 187 ILE A C 1
ATOM 1452 O O . ILE A 1 187 ? 11.760 -5.335 -3.228 1.00 98.62 187 ILE A O 1
ATOM 1456 N N . PHE A 1 188 ? 9.634 -4.908 -3.840 1.00 98.69 188 PHE A N 1
ATOM 1457 C CA . PHE A 1 188 ? 9.763 -3.454 -3.880 1.00 98.69 188 PHE A CA 1
ATOM 1458 C C . PHE A 1 188 ? 10.030 -2.877 -2.490 1.00 98.69 188 PHE A C 1
ATOM 1460 O O . PHE A 1 188 ? 10.993 -2.126 -2.325 1.00 98.69 188 PHE A O 1
ATOM 1467 N N . PHE A 1 189 ? 9.275 -3.288 -1.465 1.00 98.38 189 PHE A N 1
ATOM 1468 C CA . PHE A 1 189 ? 9.513 -2.825 -0.093 1.00 98.38 189 PHE A CA 1
ATOM 1469 C C . PHE A 1 189 ? 10.823 -3.328 0.527 1.00 98.38 189 PHE A C 1
ATOM 1471 O O . PHE A 1 189 ? 11.379 -2.659 1.409 1.00 98.38 189 PHE A O 1
ATOM 1478 N N . ASP A 1 190 ? 11.330 -4.472 0.069 1.00 97.81 190 ASP A N 1
ATOM 1479 C CA . ASP A 1 190 ? 12.641 -4.997 0.461 1.00 97.81 190 ASP A CA 1
ATOM 1480 C C . ASP A 1 190 ? 13.804 -4.310 -0.282 1.00 97.81 190 ASP A C 1
ATOM 1482 O O . ASP A 1 190 ? 14.939 -4.341 0.195 1.00 97.81 190 ASP A O 1
ATOM 1486 N N . ASN A 1 191 ? 13.550 -3.669 -1.431 1.00 98.00 191 ASN A N 1
ATOM 1487 C CA . ASN A 1 191 ? 14.577 -3.056 -2.283 1.00 98.00 191 ASN A CA 1
ATOM 1488 C C . ASN A 1 191 ? 14.211 -1.628 -2.762 1.00 98.00 191 ASN A C 1
ATOM 1490 O O . ASN A 1 191 ? 14.345 -1.342 -3.957 1.00 98.00 191 ASN A O 1
ATOM 1494 N N . PRO A 1 192 ? 13.816 -0.692 -1.876 1.00 95.44 192 PRO A N 1
ATOM 1495 C CA . PRO A 1 192 ? 13.315 0.626 -2.285 1.00 95.44 192 PRO A CA 1
ATOM 1496 C C . PRO A 1 192 ? 14.350 1.466 -3.056 1.00 95.44 192 PRO A C 1
ATOM 1498 O O . PRO A 1 192 ? 13.986 2.288 -3.896 1.00 95.44 192 PRO A O 1
ATOM 1501 N N . ASP A 1 193 ? 15.646 1.242 -2.815 1.00 96.88 193 ASP A N 1
ATOM 1502 C CA . ASP A 1 193 ? 16.746 1.947 -3.489 1.00 96.88 193 ASP A CA 1
ATOM 1503 C C . ASP A 1 193 ? 17.010 1.456 -4.921 1.00 96.88 193 ASP A C 1
ATOM 1505 O O . ASP A 1 193 ? 17.730 2.114 -5.669 1.00 96.88 193 ASP A O 1
ATOM 1509 N N . LYS A 1 194 ? 16.454 0.300 -5.306 1.00 98.25 194 LYS A N 1
ATOM 1510 C CA . LYS A 1 194 ? 16.597 -0.262 -6.658 1.00 98.25 194 LYS A CA 1
ATOM 1511 C C . LYS A 1 194 ? 15.436 0.095 -7.580 1.00 98.25 194 LYS A C 1
ATOM 1513 O O . LYS A 1 194 ? 15.529 -0.205 -8.767 1.00 98.25 194 LYS A O 1
ATOM 1518 N N . LEU A 1 195 ? 14.365 0.687 -7.045 1.00 98.56 195 LEU A N 1
ATOM 1519 C CA . LEU A 1 195 ? 13.179 1.060 -7.813 1.00 98.56 195 LEU A CA 1
ATOM 1520 C C . LEU A 1 195 ? 13.573 1.873 -9.050 1.00 98.56 195 LEU A C 1
ATOM 1522 O O . LEU A 1 195 ? 14.426 2.760 -8.992 1.00 98.56 195 LEU A O 1
ATOM 1526 N N . GLY A 1 196 ? 12.992 1.481 -10.178 1.00 98.50 196 GLY A N 1
ATOM 1527 C CA . GLY A 1 196 ? 13.321 1.999 -11.492 1.00 98.50 196 GLY A CA 1
ATOM 1528 C C . GLY A 1 196 ? 13.084 0.955 -12.573 1.00 98.50 196 GLY A C 1
ATOM 1529 O O . GLY A 1 196 ? 13.100 -0.255 -12.337 1.00 98.50 196 GLY A O 1
ATOM 1530 N N . ARG A 1 197 ? 12.912 1.429 -13.808 1.00 98.38 197 ARG A N 1
ATOM 1531 C CA . ARG A 1 197 ? 12.486 0.612 -14.954 1.00 98.38 197 ARG A CA 1
ATOM 1532 C C . ARG A 1 197 ? 13.255 -0.702 -15.130 1.00 98.38 197 ARG A C 1
ATOM 1534 O O . ARG A 1 197 ? 12.639 -1.737 -15.365 1.00 98.38 197 ARG A O 1
ATOM 1541 N N . ALA A 1 198 ? 14.585 -0.668 -15.040 1.00 98.56 198 ALA A N 1
ATOM 1542 C CA . ALA A 1 198 ? 15.405 -1.868 -15.210 1.00 98.56 198 ALA A CA 1
ATOM 1543 C C . ALA A 1 198 ? 15.113 -2.920 -14.128 1.00 98.56 198 ALA A C 1
ATOM 1545 O O . ALA A 1 198 ? 15.022 -4.104 -14.438 1.00 98.56 198 ALA A O 1
ATOM 1546 N N . PHE A 1 199 ? 14.916 -2.476 -12.884 1.00 98.81 199 PHE A N 1
ATOM 1547 C CA . PHE A 1 199 ? 14.584 -3.347 -11.762 1.00 98.81 199 PHE A CA 1
ATOM 1548 C C . PHE A 1 199 ? 13.154 -3.886 -11.847 1.00 98.81 199 PHE A C 1
ATOM 1550 O O . PHE A 1 199 ? 12.917 -5.035 -11.489 1.00 98.81 199 PHE A O 1
ATOM 1557 N N . TYR A 1 200 ? 12.204 -3.108 -12.373 1.00 98.75 200 TYR A N 1
ATOM 1558 C CA . TYR A 1 200 ? 10.836 -3.584 -12.618 1.00 98.75 200 TYR A CA 1
ATOM 1559 C C . TYR A 1 200 ? 10.813 -4.734 -13.618 1.00 98.75 200 TYR A C 1
ATOM 1561 O O . TYR A 1 200 ? 10.215 -5.771 -13.349 1.00 98.75 200 TYR A O 1
ATOM 1569 N N . ILE A 1 201 ? 11.528 -4.580 -14.734 1.00 98.69 201 ILE A N 1
ATOM 1570 C CA . ILE A 1 201 ? 11.614 -5.608 -15.775 1.00 98.69 201 ILE A CA 1
ATOM 1571 C C . ILE A 1 201 ? 12.332 -6.859 -15.250 1.00 98.69 201 ILE A C 1
ATOM 1573 O O . ILE A 1 201 ? 11.840 -7.963 -15.464 1.00 98.69 201 ILE A O 1
ATOM 1577 N N . SER A 1 202 ? 13.446 -6.709 -14.520 1.00 98.69 202 SER A N 1
ATOM 1578 C CA . SER A 1 202 ? 14.136 -7.870 -13.939 1.00 98.69 202 SER A CA 1
ATOM 1579 C C . SER A 1 202 ? 13.290 -8.571 -12.876 1.00 98.69 202 SER A C 1
ATOM 1581 O O . SER A 1 202 ? 13.282 -9.792 -12.807 1.00 98.69 202 SER A O 1
ATOM 1583 N N . THR A 1 203 ? 12.536 -7.814 -12.072 1.00 98.75 203 THR A N 1
ATOM 1584 C CA . THR A 1 203 ? 11.604 -8.384 -11.089 1.00 98.75 203 THR A CA 1
ATOM 1585 C C . THR A 1 203 ? 10.499 -9.175 -11.789 1.00 98.75 203 THR A C 1
ATOM 1587 O O . THR A 1 203 ? 10.187 -10.283 -11.360 1.00 98.75 203 THR A O 1
ATOM 1590 N N . ALA A 1 204 ? 9.939 -8.650 -12.885 1.00 98.50 204 ALA A N 1
AT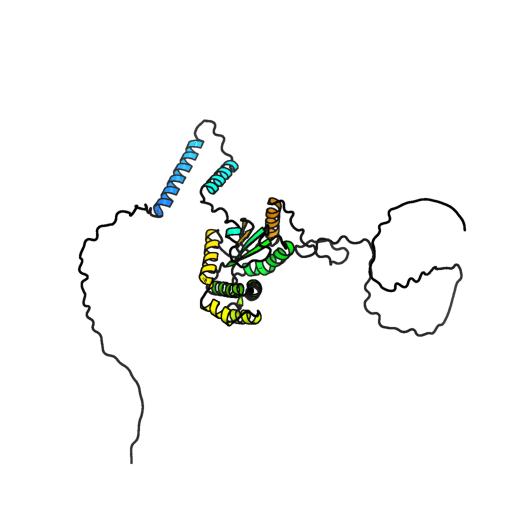OM 1591 C CA . ALA A 1 204 ? 8.940 -9.358 -13.681 1.00 98.50 204 ALA A CA 1
ATOM 1592 C C . ALA A 1 204 ? 9.491 -10.690 -14.227 1.00 98.50 204 ALA A C 1
ATOM 1594 O O . ALA A 1 204 ? 8.841 -11.726 -14.094 1.00 98.50 204 ALA A O 1
ATOM 1595 N N . GLU A 1 205 ? 10.716 -10.685 -14.761 1.00 98.31 205 GLU A N 1
ATOM 1596 C CA . GLU A 1 205 ? 11.400 -11.896 -15.232 1.00 98.31 205 GLU A CA 1
ATOM 1597 C C . GLU A 1 205 ? 11.625 -12.913 -14.096 1.00 98.31 205 GLU A C 1
ATOM 1599 O O . GLU A 1 205 ? 11.263 -14.082 -14.226 1.00 98.31 205 GLU A O 1
ATOM 1604 N N . GLU A 1 206 ? 12.161 -12.471 -12.954 1.00 98.25 206 GLU A N 1
ATOM 1605 C CA . GLU A 1 206 ? 12.442 -13.329 -11.793 1.00 98.25 206 GLU A CA 1
ATOM 1606 C C . GLU A 1 206 ? 11.178 -13.944 -11.175 1.00 98.25 206 GLU A C 1
ATOM 1608 O O . GLU A 1 206 ? 11.218 -15.071 -10.679 1.00 98.25 206 GLU A O 1
ATOM 1613 N N . GLN A 1 207 ? 10.057 -13.218 -11.201 1.00 98.44 207 GLN A N 1
ATOM 1614 C CA . GLN A 1 207 ? 8.768 -13.696 -10.694 1.00 98.44 207 GLN A CA 1
ATOM 1615 C C . GLN A 1 207 ? 7.969 -14.504 -11.731 1.00 98.44 207 GLN A C 1
ATOM 1617 O O . GLN A 1 207 ? 6.876 -14.988 -11.420 1.00 98.44 207 GLN A O 1
ATOM 1622 N N . GLY A 1 208 ? 8.522 -14.705 -12.933 1.00 98.00 208 GLY A N 1
ATOM 1623 C CA . GLY A 1 208 ? 7.921 -15.518 -13.987 1.00 98.00 208 GLY A CA 1
ATOM 1624 C C . GLY A 1 208 ? 6.701 -14.879 -14.650 1.00 98.00 208 GLY A C 1
ATOM 1625 O O . GLY A 1 208 ? 5.816 -15.607 -15.099 1.00 98.00 208 GLY A O 1
ATOM 1626 N N . LEU A 1 209 ? 6.634 -13.545 -14.685 1.00 98.62 209 LEU A N 1
ATOM 1627 C CA . LEU A 1 209 ? 5.616 -12.807 -15.432 1.00 98.62 209 LEU A CA 1
ATOM 1628 C C . LEU A 1 209 ? 5.917 -12.857 -16.936 1.00 98.62 209 LEU A C 1
ATOM 1630 O O . LEU A 1 209 ? 7.063 -13.018 -17.363 1.00 98.62 209 LEU A O 1
ATOM 1634 N N . ASP A 1 210 ? 4.886 -12.644 -17.750 1.00 98.69 210 ASP A N 1
ATOM 1635 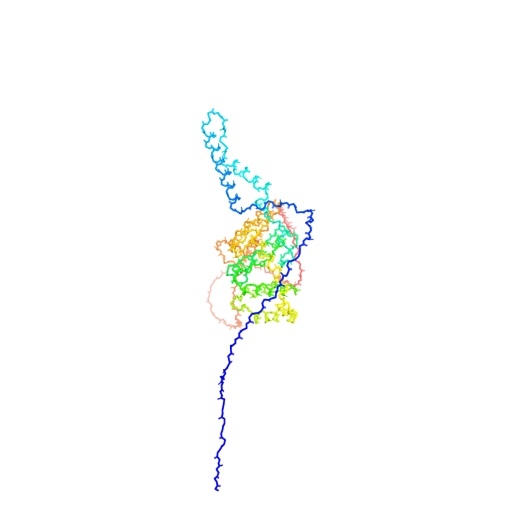C CA . ASP A 1 210 ? 5.058 -12.296 -19.154 1.00 98.69 210 ASP A CA 1
ATOM 1636 C C . ASP A 1 210 ? 5.666 -10.888 -19.242 1.00 98.69 210 ASP A C 1
ATOM 1638 O O . ASP A 1 210 ? 5.002 -9.871 -19.010 1.00 98.69 210 ASP A O 1
ATOM 1642 N N . VAL A 1 211 ? 6.964 -10.840 -19.550 1.00 98.56 211 VAL A N 1
ATOM 1643 C CA . VAL A 1 211 ? 7.751 -9.604 -19.618 1.00 98.56 211 VAL A CA 1
ATOM 1644 C C . VAL A 1 211 ? 7.290 -8.696 -20.762 1.00 98.56 211 VAL A C 1
ATOM 1646 O O . VAL A 1 211 ? 7.374 -7.471 -20.633 1.00 98.56 211 VAL A O 1
ATOM 1649 N N . GLU A 1 212 ? 6.794 -9.252 -21.871 1.00 98.62 212 GLU A N 1
ATOM 1650 C CA . GLU A 1 212 ? 6.294 -8.461 -23.000 1.00 98.62 212 GLU A CA 1
ATOM 1651 C C . GLU A 1 212 ? 4.973 -7.782 -22.628 1.00 98.62 212 GLU A C 1
ATOM 1653 O O . GLU A 1 212 ? 4.840 -6.564 -22.800 1.00 98.62 212 GLU A O 1
ATOM 1658 N N . ALA A 1 213 ? 4.041 -8.536 -22.037 1.00 98.62 213 ALA A N 1
ATOM 1659 C CA . ALA A 1 213 ? 2.787 -7.994 -21.520 1.00 98.62 213 ALA A CA 1
ATOM 1660 C C . ALA A 1 213 ? 3.043 -6.950 -20.420 1.00 98.62 213 ALA A C 1
ATOM 1662 O O . ALA A 1 213 ? 2.534 -5.831 -20.491 1.00 98.62 213 ALA A O 1
ATOM 1663 N N . PHE A 1 214 ? 3.923 -7.263 -19.464 1.00 98.81 214 PHE A N 1
ATOM 1664 C CA . PHE A 1 214 ? 4.308 -6.358 -18.380 1.00 98.81 214 PHE A CA 1
ATOM 1665 C C . PHE A 1 214 ? 4.898 -5.045 -18.907 1.00 98.81 214 PHE A C 1
ATOM 1667 O O . PHE A 1 214 ? 4.498 -3.954 -18.501 1.00 98.81 214 PHE A O 1
ATOM 1674 N N . THR A 1 215 ? 5.842 -5.131 -19.848 1.00 98.56 215 THR A N 1
ATOM 1675 C CA . THR A 1 215 ? 6.488 -3.946 -20.429 1.00 98.56 215 THR A CA 1
ATOM 1676 C C . THR A 1 215 ? 5.505 -3.126 -21.259 1.00 98.56 215 THR A C 1
ATOM 1678 O O . THR A 1 215 ? 5.601 -1.898 -21.277 1.00 98.56 215 THR A O 1
ATOM 1681 N N . THR A 1 216 ? 4.556 -3.779 -21.931 1.00 98.75 216 THR A N 1
ATOM 1682 C CA . THR A 1 216 ? 3.481 -3.104 -22.666 1.00 98.75 216 THR A CA 1
ATOM 1683 C C . THR A 1 216 ? 2.585 -2.319 -21.715 1.00 98.75 216 THR A C 1
ATOM 1685 O O . THR A 1 216 ? 2.425 -1.120 -21.933 1.00 98.75 216 THR A O 1
ATOM 1688 N N . CYS A 1 217 ? 2.105 -2.946 -20.635 1.00 98.69 217 CYS A N 1
ATOM 1689 C CA . CYS A 1 217 ? 1.327 -2.294 -19.577 1.00 98.69 217 CYS A CA 1
ATOM 1690 C C . CYS A 1 217 ? 2.070 -1.086 -18.973 1.00 98.69 217 CYS A C 1
ATOM 1692 O O . CYS A 1 217 ? 1.516 0.010 -18.853 1.00 98.69 217 CYS A O 1
ATOM 1694 N N . LEU A 1 218 ? 3.366 -1.246 -18.674 1.00 98.31 218 LEU A N 1
ATOM 1695 C CA . LEU A 1 218 ? 4.192 -0.173 -18.117 1.00 98.31 218 LEU A CA 1
ATOM 1696 C C . LEU A 1 218 ? 4.376 0.990 -19.109 1.00 98.31 218 LEU A C 1
ATOM 1698 O O . LEU A 1 218 ? 4.369 2.152 -18.718 1.00 98.31 218 LEU A O 1
ATOM 1702 N N . ASN A 1 219 ? 4.555 0.699 -20.400 1.00 98.25 219 ASN A N 1
ATOM 1703 C CA . ASN A 1 219 ? 4.763 1.719 -21.433 1.00 98.25 219 ASN A CA 1
ATOM 1704 C C . ASN A 1 219 ? 3.493 2.494 -21.773 1.00 98.25 219 ASN A C 1
ATOM 1706 O O . ASN A 1 219 ? 3.569 3.694 -22.037 1.00 98.25 219 ASN A O 1
ATOM 1710 N N . SER A 1 220 ? 2.353 1.804 -21.814 1.00 98.44 220 SER A N 1
ATOM 1711 C CA . SER A 1 220 ? 1.050 2.416 -22.065 1.00 98.44 220 SER A CA 1
ATOM 1712 C C . SER A 1 220 ? 0.520 3.172 -20.851 1.00 98.44 220 SER A C 1
ATOM 1714 O O . SER A 1 220 ? -0.396 3.970 -21.011 1.00 98.44 220 SER A O 1
ATOM 1716 N N . GLN A 1 221 ? 1.110 2.948 -19.670 1.00 98.06 221 GLN A N 1
ATOM 1717 C CA . GLN A 1 221 ? 0.629 3.473 -18.394 1.00 98.06 221 GLN A CA 1
ATOM 1718 C C . GLN A 1 221 ? -0.818 3.050 -18.124 1.00 98.06 221 GLN A C 1
ATOM 1720 O O . GLN A 1 221 ? -1.638 3.845 -17.677 1.00 98.06 221 GLN A O 1
ATOM 1725 N N . GLN A 1 222 ? -1.120 1.781 -18.413 1.00 97.69 222 GLN A N 1
ATOM 1726 C CA . GLN A 1 222 ? -2.473 1.219 -18.396 1.00 97.69 222 GLN A CA 1
ATOM 1727 C C . GLN A 1 222 ? -3.250 1.503 -17.102 1.00 97.69 222 GLN A C 1
ATOM 1729 O O . GLN A 1 222 ? -4.439 1.790 -17.171 1.00 97.69 222 GLN A O 1
ATOM 1734 N N . TYR A 1 223 ? -2.575 1.473 -15.950 1.00 97.69 223 TYR A N 1
ATOM 1735 C CA . TYR A 1 223 ? -3.182 1.678 -14.630 1.00 97.69 223 TYR A CA 1
ATOM 1736 C C . TYR A 1 223 ? -3.024 3.104 -14.083 1.00 97.69 223 TYR A C 1
ATOM 1738 O O . TYR A 1 223 ? -3.251 3.342 -12.904 1.00 97.69 223 TYR A O 1
ATOM 1746 N N . PHE A 1 224 ? -2.623 4.077 -14.906 1.00 97.06 224 PHE A N 1
ATOM 1747 C CA . PHE A 1 224 ? -2.423 5.449 -14.428 1.00 97.06 224 PHE A CA 1
ATOM 1748 C C . PHE A 1 224 ? -3.708 6.095 -13.901 1.00 97.06 224 PHE A C 1
ATOM 1750 O O . PHE A 1 224 ? -3.668 6.783 -12.882 1.00 97.06 224 PHE A O 1
ATOM 1757 N N . ASP A 1 225 ? -4.833 5.888 -14.588 1.00 96.25 225 ASP A N 1
ATOM 1758 C CA . ASP A 1 225 ? -6.115 6.449 -14.156 1.00 96.25 225 ASP A CA 1
ATOM 1759 C C . ASP A 1 225 ? -6.602 5.807 -12.850 1.00 96.25 225 ASP A C 1
ATOM 1761 O O . ASP A 1 225 ? -7.140 6.526 -12.011 1.00 96.25 225 ASP A O 1
ATOM 1765 N N . GLU A 1 226 ? -6.321 4.517 -12.643 1.00 95.12 226 GLU A N 1
ATOM 1766 C CA . GLU A 1 226 ? -6.641 3.801 -11.401 1.00 95.12 226 GLU A CA 1
ATOM 1767 C C . GLU A 1 226 ? -5.824 4.331 -10.220 1.00 95.12 226 GLU A C 1
ATOM 1769 O O . GLU A 1 226 ? -6.370 4.858 -9.258 1.00 95.12 226 GLU A O 1
ATOM 1774 N N . ILE A 1 227 ? -4.498 4.384 -10.368 1.00 97.44 227 ILE A N 1
ATOM 1775 C CA . ILE A 1 227 ? -3.582 4.953 -9.363 1.00 97.44 227 ILE A CA 1
ATOM 1776 C C . ILE A 1 227 ? -3.964 6.396 -9.003 1.00 97.44 227 ILE A C 1
ATOM 1778 O O . ILE A 1 227 ? -3.820 6.852 -7.866 1.00 97.44 227 ILE A O 1
ATOM 1782 N N . LYS A 1 228 ? -4.418 7.166 -9.996 1.00 95.81 228 LYS A N 1
ATOM 1783 C CA . LYS A 1 228 ? -4.892 8.531 -9.781 1.00 95.81 228 LYS A CA 1
ATOM 1784 C C . LYS A 1 228 ? -6.222 8.554 -9.023 1.00 95.81 228 LYS A C 1
ATOM 1786 O O . LYS A 1 228 ? -6.406 9.465 -8.214 1.00 95.81 228 LYS A O 1
ATOM 1791 N N . SER A 1 229 ? -7.122 7.614 -9.302 1.00 94.25 229 SER A N 1
ATOM 1792 C CA . SER A 1 229 ? -8.379 7.423 -8.576 1.00 94.25 229 SER A CA 1
ATOM 1793 C C . SER A 1 229 ? -8.099 7.146 -7.100 1.00 94.25 229 SER A C 1
ATOM 1795 O O . SER A 1 229 ? -8.515 7.937 -6.254 1.00 94.25 229 SER A O 1
ATOM 1797 N N . ASP A 1 230 ? -7.253 6.157 -6.800 1.00 95.56 230 ASP A N 1
ATOM 1798 C CA . ASP A 1 230 ? -6.803 5.836 -5.440 1.00 95.56 230 ASP A CA 1
ATOM 1799 C C . ASP A 1 230 ? -6.232 7.037 -4.699 1.00 95.56 230 ASP A C 1
ATOM 1801 O O . ASP A 1 230 ? -6.610 7.345 -3.564 1.00 95.56 230 ASP A O 1
ATOM 1805 N N . PHE A 1 231 ? -5.326 7.763 -5.353 1.00 95.44 231 PHE A N 1
ATOM 1806 C CA . PHE A 1 231 ? -4.711 8.933 -4.752 1.00 95.44 231 PHE A CA 1
ATOM 1807 C C . PHE A 1 231 ? -5.755 10.003 -4.391 1.00 95.44 231 PHE A C 1
ATOM 1809 O O . PHE A 1 231 ? -5.700 10.582 -3.301 1.00 95.44 231 PHE A O 1
ATOM 1816 N N . ILE A 1 232 ? -6.714 10.267 -5.286 1.00 93.25 232 ILE A N 1
ATOM 1817 C CA . ILE A 1 232 ? -7.796 11.235 -5.059 1.00 93.25 232 ILE A CA 1
ATOM 1818 C C . ILE A 1 232 ? -8.726 10.752 -3.943 1.00 93.25 232 ILE A C 1
ATOM 1820 O O . ILE A 1 232 ? -9.048 11.539 -3.051 1.00 93.25 232 ILE A O 1
ATOM 1824 N N . ASP A 1 233 ? -9.110 9.480 -3.945 1.00 91.00 233 ASP A N 1
ATOM 1825 C CA . ASP A 1 233 ? -9.960 8.887 -2.914 1.00 91.00 233 ASP A CA 1
ATOM 1826 C C . ASP A 1 233 ? -9.311 8.986 -1.536 1.00 91.00 233 ASP A C 1
ATOM 1828 O O . ASP A 1 233 ? -9.954 9.403 -0.569 1.00 91.00 233 ASP A O 1
ATOM 1832 N N . GLY A 1 234 ? -8.012 8.697 -1.439 1.00 92.06 234 GLY A N 1
ATOM 1833 C CA . GLY A 1 234 ? -7.250 8.903 -0.214 1.00 92.06 234 GLY A CA 1
ATOM 1834 C C . GLY A 1 234 ? -7.333 10.356 0.263 1.00 92.06 234 GLY A C 1
ATOM 1835 O O . GLY A 1 234 ? -7.647 10.610 1.429 1.00 92.06 234 GLY A O 1
ATOM 1836 N N . GLN A 1 235 ? -7.119 11.324 -0.634 1.00 91.94 235 GLN A N 1
ATOM 1837 C CA . GLN A 1 235 ? -7.186 12.750 -0.295 1.00 91.94 235 GLN A CA 1
ATOM 1838 C C . GLN A 1 235 ? -8.574 13.185 0.183 1.00 91.94 235 GLN A C 1
ATOM 1840 O O . GLN A 1 235 ? -8.683 13.873 1.202 1.00 91.94 235 GLN A O 1
ATOM 1845 N N . LEU A 1 236 ? -9.631 12.776 -0.524 1.00 89.44 236 LEU A N 1
ATOM 1846 C CA . LEU A 1 236 ? -11.016 13.097 -0.170 1.00 89.44 236 LEU A CA 1
ATOM 1847 C C . LEU A 1 236 ? -11.399 12.537 1.204 1.00 89.44 236 LEU A C 1
ATOM 1849 O O . LEU A 1 236 ? -12.168 13.165 1.931 1.00 89.44 236 LEU A O 1
ATOM 1853 N N . ASN A 1 237 ? -10.792 11.416 1.594 1.00 87.38 237 ASN A N 1
ATOM 1854 C CA . ASN A 1 237 ? -11.023 10.753 2.873 1.00 87.38 237 ASN A CA 1
ATOM 1855 C C . ASN A 1 237 ? -10.023 11.144 3.976 1.00 87.38 237 ASN A C 1
ATOM 1857 O O . ASN A 1 237 ? -10.009 10.549 5.055 1.00 87.38 237 ASN A O 1
ATOM 1861 N N . GLY A 1 238 ? -9.207 12.179 3.749 1.00 88.69 238 GLY A N 1
ATOM 1862 C CA . GLY A 1 238 ? -8.326 12.756 4.768 1.00 88.69 238 GLY A CA 1
ATOM 1863 C C . GLY A 1 238 ? -6.987 12.034 4.951 1.00 88.69 238 GLY A C 1
ATOM 1864 O O . GLY A 1 238 ? -6.299 12.253 5.956 1.00 88.69 238 GLY A O 1
ATOM 1865 N N . VAL A 1 239 ? -6.583 11.195 3.993 1.00 93.12 239 VAL A N 1
ATOM 1866 C CA . VAL A 1 239 ? -5.207 10.698 3.899 1.00 93.12 239 VAL A CA 1
ATOM 1867 C C . VAL A 1 239 ? -4.321 11.860 3.463 1.00 93.12 239 VAL A C 1
ATOM 1869 O O . VAL A 1 239 ? -4.365 12.321 2.332 1.00 93.12 239 VAL A O 1
ATOM 1872 N N . GLU A 1 240 ? -3.500 12.361 4.381 1.00 90.00 240 GLU A N 1
ATOM 1873 C CA . GLU A 1 240 ? -2.554 13.455 4.100 1.00 90.00 240 GLU A CA 1
ATOM 1874 C C . GLU A 1 240 ? -1.114 12.944 3.911 1.00 90.00 240 GLU A C 1
ATOM 1876 O O . GLU A 1 240 ? -0.193 13.727 3.687 1.00 90.00 240 GLU A O 1
ATOM 1881 N N . GLY A 1 241 ? -0.892 11.634 4.045 1.00 92.00 241 GLY A N 1
ATOM 1882 C CA . GLY A 1 241 ? 0.417 11.002 3.914 1.00 92.00 241 GLY A CA 1
ATOM 1883 C C . GLY A 1 241 ? 0.384 9.511 4.235 1.00 92.00 241 GLY A C 1
ATOM 1884 O O . GLY A 1 241 ? -0.582 9.013 4.814 1.00 92.00 241 GLY A O 1
ATOM 1885 N N . THR A 1 242 ? 1.460 8.810 3.876 1.00 97.44 242 THR A N 1
ATOM 1886 C CA . THR A 1 242 ? 1.512 7.344 3.898 1.00 97.44 242 THR A CA 1
ATOM 1887 C C . THR A 1 242 ? 2.360 6.771 5.047 1.00 97.44 242 THR A C 1
ATOM 1889 O O . THR A 1 242 ? 3.338 7.391 5.487 1.00 97.44 242 THR A O 1
ATOM 1892 N N . PRO A 1 243 ? 2.021 5.570 5.547 1.00 98.19 243 PRO A N 1
ATOM 1893 C CA . PRO A 1 243 ? 0.806 4.829 5.214 1.00 98.19 243 PRO A CA 1
ATOM 1894 C C . PRO A 1 243 ? -0.419 5.410 5.943 1.00 98.19 243 PRO A C 1
ATOM 1896 O O . PRO A 1 243 ? -0.311 5.867 7.087 1.00 98.19 243 PRO A O 1
ATOM 1899 N N . GLY A 1 244 ? -1.575 5.404 5.287 1.00 96.94 244 GLY A N 1
ATOM 1900 C CA . GLY A 1 244 ? -2.874 5.716 5.889 1.00 96.94 244 GLY A CA 1
ATOM 1901 C C . GLY A 1 244 ? -3.758 4.476 5.871 1.00 96.94 244 GLY A C 1
ATOM 1902 O O . GLY A 1 244 ? -3.743 3.754 4.883 1.00 96.94 244 GLY A O 1
ATOM 1903 N N . PHE A 1 245 ? -4.510 4.211 6.940 1.00 96.75 245 PHE A N 1
ATOM 1904 C CA . PHE A 1 245 ? -5.338 3.005 7.021 1.00 96.75 245 PHE A CA 1
ATOM 1905 C C . PHE A 1 245 ? -6.778 3.311 7.397 1.00 96.75 245 PHE A C 1
ATOM 1907 O O . PHE A 1 245 ? -7.020 4.141 8.273 1.00 96.75 245 PHE A O 1
ATOM 1914 N N . PHE A 1 246 ? -7.713 2.547 6.846 1.00 95.44 246 PHE A N 1
ATOM 1915 C CA . PHE A 1 246 ? -9.089 2.463 7.326 1.00 95.44 246 PHE A CA 1
ATOM 1916 C C . PHE A 1 246 ? -9.377 1.040 7.793 1.00 95.44 246 PHE A C 1
ATOM 1918 O O . PHE A 1 246 ? -9.234 0.099 7.024 1.00 95.44 246 PHE A O 1
ATOM 1925 N N . ILE A 1 247 ? -9.769 0.880 9.059 1.00 94.50 247 ILE A N 1
ATOM 1926 C CA . ILE A 1 247 ? -10.155 -0.410 9.648 1.00 94.50 247 ILE A CA 1
ATOM 1927 C C . ILE A 1 247 ? -11.636 -0.334 10.006 1.00 94.50 247 ILE A C 1
ATOM 1929 O O . ILE A 1 247 ? -11.983 0.274 11.023 1.00 94.50 247 ILE A O 1
ATOM 1933 N N . ASN A 1 248 ? -12.516 -0.895 9.173 1.00 91.38 248 ASN A N 1
ATOM 1934 C CA . ASN A 1 248 ? -13.973 -0.733 9.322 1.00 91.38 248 ASN A CA 1
ATOM 1935 C C . ASN A 1 248 ? -14.391 0.724 9.547 1.00 91.38 248 ASN A C 1
ATOM 1937 O O . ASN A 1 248 ? -15.054 1.056 10.531 1.00 91.38 248 ASN A O 1
ATOM 1941 N N . GLY A 1 249 ? -13.909 1.609 8.674 1.00 86.44 249 GLY A N 1
ATOM 1942 C CA . GLY A 1 249 ? -14.126 3.053 8.768 1.00 86.44 249 GLY A CA 1
ATOM 1943 C C . GLY A 1 249 ? -13.397 3.758 9.926 1.00 86.44 249 GLY A C 1
ATOM 1944 O O . GLY A 1 249 ? -13.548 4.958 10.127 1.00 86.44 249 GLY A O 1
ATOM 1945 N N . THR A 1 250 ? -12.576 3.069 10.724 1.00 89.38 250 THR A N 1
ATOM 1946 C CA . THR A 1 250 ? -11.698 3.741 11.696 1.00 89.38 250 THR A CA 1
ATOM 1947 C C . THR A 1 250 ? -10.395 4.143 11.017 1.00 89.38 250 THR A C 1
ATOM 1949 O O . THR A 1 250 ? -9.586 3.274 10.695 1.00 89.38 250 THR A O 1
ATOM 1952 N N . PHE A 1 251 ? -10.157 5.447 10.860 1.00 92.06 251 PHE A N 1
ATOM 1953 C CA . PHE A 1 251 ? -8.899 5.948 10.307 1.00 92.06 251 PHE A CA 1
ATOM 1954 C C . PHE A 1 251 ? -7.726 5.782 11.289 1.00 92.06 251 PHE A C 1
ATOM 1956 O O . PHE A 1 251 ? -7.811 6.172 12.459 1.00 92.06 251 PHE A O 1
ATOM 1963 N N . VAL A 1 252 ? -6.609 5.237 10.807 1.00 94.44 252 VAL A N 1
ATOM 1964 C CA . VAL A 1 252 ? -5.336 5.110 11.524 1.00 94.44 252 VAL A CA 1
ATOM 1965 C C . VAL A 1 252 ? -4.243 5.754 10.685 1.00 94.44 252 VAL A C 1
ATOM 1967 O O . VAL A 1 252 ? -3.999 5.381 9.541 1.00 94.44 252 VAL A O 1
ATOM 1970 N N . ARG A 1 253 ? -3.557 6.731 11.274 1.00 95.00 253 ARG A N 1
ATOM 1971 C CA . ARG A 1 253 ? -2.521 7.501 10.591 1.00 95.00 253 ARG A CA 1
ATOM 1972 C C . ARG A 1 253 ? -1.129 6.942 10.866 1.00 95.00 253 ARG A C 1
ATOM 1974 O O . ARG A 1 253 ? -0.696 6.889 12.022 1.00 95.00 253 ARG A O 1
ATOM 1981 N N . GLY A 1 254 ? -0.389 6.660 9.799 1.00 93.38 254 GLY A N 1
ATOM 1982 C CA . GLY A 1 254 ? 1.016 6.278 9.840 1.00 93.38 254 GLY A CA 1
ATOM 1983 C C . GLY A 1 254 ? 1.248 4.831 10.267 1.00 93.38 254 GLY A C 1
ATOM 1984 O O . GLY A 1 254 ? 0.340 4.117 10.689 1.00 93.38 254 GLY A O 1
ATOM 1985 N N . ALA A 1 255 ? 2.512 4.411 10.202 1.00 95.88 255 ALA A N 1
ATOM 1986 C CA . ALA A 1 255 ? 2.954 3.075 10.597 1.00 95.88 255 ALA A CA 1
ATOM 1987 C C . ALA A 1 255 ? 2.945 2.903 12.129 1.00 95.88 255 ALA A C 1
ATOM 1989 O O . ALA A 1 255 ? 3.992 2.936 12.782 1.00 95.88 255 ALA A O 1
ATOM 1990 N N . GLN A 1 256 ? 1.748 2.769 12.700 1.00 96.31 256 GLN A N 1
ATOM 1991 C CA . GLN A 1 256 ? 1.543 2.525 14.125 1.00 96.31 256 GLN A CA 1
ATOM 1992 C C . GLN A 1 256 ? 1.999 1.106 14.522 1.00 96.31 256 GLN A C 1
ATOM 1994 O O . GLN A 1 256 ? 2.034 0.211 13.670 1.00 96.31 256 GLN A O 1
ATOM 1999 N N . PRO A 1 257 ? 2.345 0.877 15.803 1.00 91.81 257 PRO A N 1
ATOM 2000 C CA . PRO A 1 257 ? 2.701 -0.453 16.295 1.00 91.81 257 PRO A CA 1
ATOM 2001 C C . PRO A 1 257 ? 1.566 -1.467 16.110 1.00 91.81 257 PRO A C 1
ATOM 2003 O O . PRO A 1 257 ? 0.388 -1.101 16.187 1.00 91.81 257 PRO A O 1
ATOM 2006 N N . TYR A 1 258 ? 1.922 -2.741 15.929 1.00 93.00 258 TYR A N 1
ATOM 2007 C CA . TYR A 1 258 ? 0.978 -3.854 15.782 1.00 93.00 258 TYR A CA 1
ATOM 2008 C C . TYR A 1 258 ? -0.092 -3.875 16.887 1.00 93.00 258 TYR A C 1
ATOM 2010 O O . TYR A 1 258 ? -1.267 -4.101 16.610 1.00 93.00 258 TYR A O 1
ATOM 2018 N N . GLU A 1 259 ? 0.277 -3.547 18.126 1.00 91.44 259 GLU A N 1
ATOM 2019 C CA . GLU A 1 259 ? -0.628 -3.560 19.278 1.00 91.44 259 GLU A CA 1
ATOM 2020 C C . GLU A 1 259 ? -1.810 -2.591 19.116 1.00 91.44 259 GLU A C 1
ATOM 2022 O O . GLU A 1 259 ? -2.899 -2.835 19.643 1.00 91.44 259 GLU A O 1
ATOM 2027 N N . LEU A 1 260 ? -1.627 -1.485 18.383 1.00 92.31 260 LEU A N 1
ATOM 2028 C CA . LEU A 1 260 ? -2.732 -0.577 18.088 1.00 92.31 260 LEU A CA 1
ATOM 2029 C C . LEU A 1 260 ? -3.704 -1.198 17.082 1.00 92.31 260 LEU A C 1
ATOM 2031 O O . LEU A 1 260 ? -4.915 -1.111 17.292 1.00 92.31 260 LEU A O 1
ATOM 2035 N N . PHE A 1 261 ? -3.185 -1.834 16.028 1.00 95.00 261 PHE A N 1
ATOM 2036 C CA . PHE A 1 261 ? -4.003 -2.543 15.042 1.00 95.00 261 PHE A CA 1
ATOM 2037 C C . PHE A 1 261 ? -4.796 -3.661 15.715 1.00 95.00 261 PHE A C 1
ATOM 2039 O O . PHE A 1 261 ? -6.018 -3.675 15.614 1.00 95.00 261 PHE A O 1
ATOM 2046 N N . GLU A 1 262 ? -4.136 -4.512 16.502 1.00 94.31 262 GLU A N 1
ATOM 2047 C CA . GLU A 1 262 ? -4.780 -5.561 17.300 1.00 94.31 262 GLU A CA 1
ATOM 2048 C C . GLU A 1 262 ? -5.908 -5.003 18.179 1.00 94.31 262 GLU A C 1
ATOM 2050 O O . GLU A 1 262 ? -7.024 -5.523 18.183 1.00 94.31 262 GLU A O 1
ATOM 2055 N N . LYS A 1 263 ? -5.662 -3.900 18.896 1.00 94.00 263 LYS A N 1
ATOM 2056 C CA . LYS A 1 263 ? -6.684 -3.278 19.745 1.00 94.00 263 LYS A CA 1
ATOM 2057 C C . LYS A 1 263 ? -7.907 -2.821 18.944 1.00 94.00 263 LYS A C 1
ATOM 2059 O O . LYS A 1 263 ? -9.032 -2.971 19.427 1.00 94.00 263 LYS A O 1
ATOM 2064 N N . ILE A 1 264 ? -7.703 -2.233 17.765 1.00 94.69 264 ILE A N 1
ATOM 2065 C CA . ILE A 1 264 ? -8.793 -1.752 16.906 1.00 94.69 264 ILE A CA 1
ATOM 2066 C C . ILE A 1 264 ? -9.550 -2.938 16.309 1.00 94.69 264 ILE A C 1
ATOM 2068 O O . ILE A 1 264 ? -10.766 -3.001 16.462 1.00 94.69 264 ILE A O 1
ATOM 2072 N N . ILE A 1 265 ? -8.844 -3.906 15.727 1.00 95.50 265 ILE A N 1
ATOM 2073 C CA . ILE A 1 265 ? -9.426 -5.115 15.134 1.00 95.50 265 ILE A CA 1
ATOM 2074 C C . ILE A 1 265 ? -10.272 -5.861 16.171 1.00 95.50 265 ILE A C 1
ATOM 2076 O O . ILE A 1 265 ? -11.448 -6.129 15.938 1.00 95.50 265 ILE A O 1
ATOM 2080 N N . ASN A 1 266 ? -9.730 -6.098 17.368 1.00 95.19 266 ASN A N 1
ATOM 2081 C CA . ASN A 1 266 ? -10.459 -6.763 18.448 1.00 95.19 266 ASN A CA 1
ATOM 2082 C C . ASN A 1 266 ? -11.709 -5.989 18.865 1.00 95.19 266 ASN A C 1
ATOM 2084 O O . ASN A 1 266 ? -12.740 -6.589 19.167 1.00 95.19 266 ASN A O 1
ATOM 2088 N N . ARG A 1 267 ? -11.646 -4.655 18.899 1.00 94.88 267 ARG A N 1
ATOM 2089 C CA . ARG A 1 267 ? -12.817 -3.822 19.187 1.00 94.88 267 ARG A CA 1
ATOM 2090 C C . ARG A 1 267 ? -13.884 -3.982 18.103 1.00 94.88 267 ARG A C 1
ATOM 2092 O O . ARG A 1 267 ? -15.051 -4.137 18.452 1.00 94.88 267 ARG A O 1
ATOM 2099 N N . GLU A 1 268 ? -13.504 -3.949 16.828 1.00 94.12 268 GLU A N 1
ATOM 2100 C CA . GLU A 1 268 ? -14.443 -4.081 15.708 1.00 94.12 268 GLU A CA 1
ATOM 2101 C C . GLU A 1 268 ? -15.058 -5.487 15.627 1.00 94.12 268 GLU A C 1
ATOM 2103 O O . GLU A 1 268 ? -16.270 -5.601 15.456 1.00 94.12 268 GLU A O 1
ATOM 2108 N N . LEU A 1 269 ? -14.282 -6.546 15.878 1.00 95.12 269 LEU A N 1
ATOM 2109 C CA . LEU A 1 269 ? -14.799 -7.917 15.987 1.00 95.12 269 LEU A CA 1
ATOM 2110 C C . LEU A 1 269 ? -15.818 -8.046 17.129 1.00 95.12 269 LEU A C 1
ATOM 2112 O O . LEU A 1 269 ? -16.922 -8.555 16.934 1.00 95.12 269 LEU A O 1
ATOM 2116 N N . ASN A 1 270 ? -15.494 -7.510 18.310 1.00 95.38 270 ASN A N 1
ATOM 2117 C CA . ASN A 1 270 ? -16.388 -7.569 19.467 1.00 95.38 270 ASN A CA 1
ATOM 2118 C C . ASN A 1 270 ? -17.706 -6.808 19.241 1.00 95.38 270 ASN A C 1
ATOM 2120 O O . ASN A 1 270 ? -18.750 -7.271 19.698 1.00 95.38 270 ASN A O 1
ATOM 2124 N N . LYS A 1 271 ? -17.694 -5.672 18.525 1.00 93.81 271 LYS A N 1
ATOM 2125 C CA . LYS A 1 271 ? -18.930 -4.951 18.152 1.00 93.81 271 LYS A CA 1
ATOM 2126 C C . LYS A 1 271 ? -19.865 -5.806 17.293 1.00 93.81 271 LYS A C 1
ATOM 2128 O O . LYS A 1 271 ? -21.077 -5.662 17.398 1.00 93.81 271 LYS A O 1
ATOM 2133 N N . GLN A 1 272 ? -19.303 -6.699 16.483 1.00 93.88 272 GLN A N 1
ATOM 2134 C CA . GLN A 1 272 ? -20.046 -7.644 15.648 1.00 93.88 272 GLN A CA 1
ATOM 2135 C C . GLN A 1 272 ? -20.429 -8.933 16.401 1.00 93.88 272 GLN A C 1
ATOM 2137 O O . GLN A 1 272 ? -21.014 -9.841 15.818 1.00 93.88 272 GLN A O 1
ATOM 2142 N N . GLY A 1 273 ? -20.098 -9.050 17.695 1.00 95.19 273 GLY A N 1
ATOM 2143 C CA . GLY A 1 273 ? -20.318 -10.269 18.480 1.00 95.19 273 GLY A CA 1
ATOM 2144 C C . GLY A 1 273 ? -19.363 -11.415 18.127 1.00 95.19 273 GLY A C 1
ATOM 2145 O O . GLY A 1 273 ? -19.583 -12.550 18.550 1.00 95.19 273 GLY A O 1
ATOM 2146 N N . ILE A 1 274 ? -18.299 -11.132 17.373 1.00 95.06 274 ILE A N 1
ATOM 2147 C CA . ILE A 1 274 ? -17.284 -12.105 16.980 1.00 95.06 274 ILE A CA 1
ATOM 2148 C C . ILE A 1 274 ? -16.192 -12.107 18.047 1.00 95.06 274 ILE A C 1
ATOM 2150 O O . ILE A 1 274 ? -15.613 -11.072 18.370 1.00 95.06 274 ILE A O 1
ATOM 2154 N N . THR A 1 275 ? -15.905 -13.282 18.611 1.00 92.00 275 THR A N 1
ATOM 2155 C CA . THR A 1 275 ? -14.808 -13.422 19.578 1.00 92.00 275 THR A CA 1
ATOM 2156 C C . THR A 1 275 ? -13.477 -13.331 18.834 1.00 92.00 275 THR A C 1
ATOM 2158 O O . THR A 1 275 ? -13.271 -14.132 17.917 1.00 92.00 275 THR A O 1
ATOM 2161 N N . PRO A 1 276 ? -12.575 -12.404 19.204 1.00 89.88 276 PRO A N 1
ATOM 2162 C CA . PRO A 1 276 ? -11.301 -12.287 18.519 1.00 89.88 276 PRO A CA 1
ATOM 2163 C C . PRO A 1 276 ? -10.441 -13.547 18.647 1.00 89.88 276 PRO A C 1
ATOM 2165 O O . PRO A 1 276 ? -10.488 -14.211 19.693 1.00 89.88 276 PRO A O 1
ATOM 2168 N N . PRO A 1 277 ? -9.644 -13.879 17.617 1.00 86.75 277 PRO A N 1
ATOM 2169 C CA . PRO A 1 277 ? -8.701 -14.979 17.710 1.00 86.75 277 PRO A CA 1
ATOM 2170 C C . PRO A 1 277 ? -7.688 -14.693 18.824 1.00 86.75 277 PRO A C 1
ATOM 2172 O O . PRO A 1 277 ? -7.201 -13.576 18.990 1.00 86.75 277 PRO A O 1
ATOM 2175 N N . VAL A 1 278 ? -7.374 -15.715 19.621 1.00 73.00 278 VAL A N 1
ATOM 2176 C CA . VAL A 1 278 ? -6.261 -15.621 20.569 1.00 73.00 278 VAL A CA 1
ATOM 2177 C C . VAL A 1 278 ? -4.958 -15.674 19.774 1.00 73.00 278 VAL A C 1
ATOM 2179 O O . VAL A 1 278 ? -4.774 -16.636 19.020 1.00 73.00 278 VAL A O 1
ATOM 2182 N N . PRO A 1 279 ? -4.046 -14.695 19.936 1.00 62.66 279 PRO A N 1
ATOM 2183 C CA . PRO A 1 279 ? -2.763 -14.747 19.262 1.00 62.66 279 PRO A CA 1
ATOM 2184 C C . PRO A 1 279 ? -2.070 -16.040 19.664 1.00 62.66 279 PRO A C 1
ATOM 2186 O O . PRO A 1 279 ? -2.067 -16.446 20.834 1.00 62.66 279 PRO A O 1
ATOM 2189 N N . ARG A 1 280 ? -1.485 -16.717 18.684 1.00 55.41 280 ARG A N 1
ATOM 2190 C CA . ARG A 1 280 ? -0.606 -17.846 18.961 1.00 55.41 280 ARG A CA 1
ATOM 2191 C C . ARG A 1 280 ? 0.521 -17.237 19.923 1.00 55.41 280 ARG A C 1
ATOM 2193 O O . ARG A 1 280 ? 1.026 -16.200 19.520 1.00 55.41 280 ARG A O 1
ATOM 2200 N N . CYS A 1 281 ? 0.834 -17.764 21.168 1.00 48.41 281 CYS A N 1
ATOM 2201 C CA . CYS A 1 281 ? 2.049 -17.822 22.151 1.00 48.41 281 CYS A CA 1
ATOM 2202 C C . CYS A 1 281 ? 3.256 -18.940 22.093 1.00 48.41 281 CYS A C 1
ATOM 2204 O O . CYS A 1 281 ? 3.197 -19.963 22.751 1.00 48.41 281 CYS A O 1
ATOM 2206 N N . ALA A 1 282 ? 4.468 -18.793 21.515 1.00 44.53 282 ALA A N 1
ATOM 2207 C CA . ALA A 1 282 ? 5.325 -19.883 21.012 1.00 44.53 282 ALA A CA 1
ATOM 2208 C C . ALA A 1 282 ? 6.127 -20.508 22.147 1.00 44.53 282 ALA A C 1
ATOM 2210 O O . ALA A 1 282 ? 6.775 -19.813 22.931 1.00 44.53 282 ALA A O 1
ATOM 2211 N N . CYS A 1 283 ? 6.099 -21.834 22.262 1.00 39.47 283 CYS A N 1
ATOM 2212 C CA . CYS A 1 283 ? 6.668 -22.530 23.413 1.00 39.47 283 CYS A CA 1
ATOM 2213 C C . CYS A 1 283 ? 8.118 -22.987 23.158 1.00 39.47 283 CYS A C 1
ATOM 2215 O O . CYS A 1 283 ? 8.325 -23.955 22.431 1.00 39.47 283 CYS A O 1
ATOM 2217 N N . GLY A 1 284 ? 9.123 -22.375 23.809 1.00 43.47 284 GLY A N 1
ATOM 2218 C CA . GLY A 1 284 ? 10.525 -22.808 23.631 1.00 43.47 284 GLY A CA 1
ATOM 2219 C C . GLY A 1 284 ? 11.616 -22.249 24.567 1.00 43.47 284 GLY A C 1
ATOM 2220 O O . GLY A 1 284 ? 12.772 -22.205 24.160 1.00 43.47 284 GLY A O 1
ATOM 2221 N N . GLY A 1 285 ? 11.312 -21.807 25.797 1.00 46.88 285 GLY A N 1
ATOM 2222 C CA . GLY A 1 285 ? 12.311 -21.216 26.718 1.00 46.88 285 GLY A CA 1
ATOM 2223 C C . GLY A 1 285 ? 12.913 -22.176 27.773 1.00 46.88 285 GLY A C 1
ATOM 2224 O O . GLY A 1 285 ? 12.281 -23.180 28.113 1.00 46.88 285 GLY A O 1
ATOM 2225 N N . PRO A 1 286 ? 14.107 -21.877 28.340 1.00 41.50 286 PRO A N 1
ATOM 2226 C CA . PRO A 1 286 ? 14.735 -22.674 29.400 1.00 41.50 286 PRO A CA 1
ATOM 2227 C C . PRO A 1 286 ? 13.915 -22.680 30.704 1.00 41.50 286 PRO A C 1
ATOM 2229 O O . PRO A 1 286 ? 13.256 -21.703 31.064 1.00 41.50 286 PRO A O 1
ATOM 2232 N N . VAL A 1 287 ? 13.967 -23.803 31.428 1.00 40.12 287 VAL A N 1
ATOM 2233 C CA . VAL A 1 287 ? 13.154 -24.070 32.626 1.00 40.12 287 VAL A CA 1
ATOM 2234 C C . VAL A 1 287 ? 13.440 -23.037 33.728 1.00 40.12 287 VAL A C 1
ATOM 2236 O O . VAL A 1 287 ? 14.549 -22.988 34.252 1.00 40.12 287 VAL A O 1
ATOM 2239 N N . GLY A 1 288 ? 12.429 -22.244 34.108 1.00 46.38 288 GLY A N 1
ATOM 2240 C CA . GLY A 1 288 ? 12.480 -21.321 35.255 1.00 46.38 288 GLY A CA 1
ATOM 2241 C C . GLY A 1 288 ? 12.450 -19.821 34.933 1.00 46.38 288 GLY A C 1
ATOM 2242 O O . GLY A 1 288 ? 12.452 -19.016 35.862 1.00 46.38 288 GLY A O 1
ATOM 2243 N N . ALA A 1 289 ? 12.389 -19.421 33.659 1.00 44.41 289 ALA A N 1
ATOM 2244 C CA . ALA A 1 289 ? 12.186 -18.019 33.282 1.00 44.41 289 ALA A CA 1
ATOM 2245 C C . ALA A 1 289 ? 10.694 -17.603 33.354 1.00 44.41 289 ALA A C 1
ATOM 2247 O O . ALA A 1 289 ? 9.817 -18.433 33.097 1.00 44.41 289 ALA A O 1
ATOM 2248 N N . PRO A 1 290 ? 10.375 -16.332 33.678 1.00 40.03 290 PRO A N 1
ATOM 2249 C CA . PRO A 1 290 ? 9.008 -15.816 33.609 1.00 40.03 290 PRO A CA 1
ATOM 2250 C C . PRO A 1 290 ? 8.493 -15.817 32.162 1.00 40.03 290 PRO A C 1
ATOM 2252 O O . PRO A 1 290 ? 9.179 -15.360 31.249 1.00 40.03 290 PRO A O 1
ATOM 2255 N N . VAL A 1 291 ? 7.269 -16.313 31.962 1.00 43.72 291 VAL A N 1
ATOM 2256 C CA . VAL A 1 291 ? 6.595 -16.344 30.656 1.00 43.72 291 VAL A CA 1
ATOM 2257 C C . VAL A 1 291 ? 6.275 -14.911 30.230 1.00 43.72 291 VAL A C 1
ATOM 2259 O O . VAL A 1 291 ? 5.473 -14.235 30.872 1.00 43.72 291 VAL A O 1
ATOM 2262 N N . ARG A 1 292 ? 6.905 -14.438 29.152 1.00 40.66 292 ARG A N 1
ATOM 2263 C CA . ARG A 1 292 ? 6.492 -13.227 28.436 1.00 40.66 292 ARG A CA 1
ATOM 2264 C C . ARG A 1 292 ? 5.786 -13.652 27.156 1.00 40.66 292 ARG A C 1
ATOM 2266 O O . ARG A 1 292 ? 6.419 -14.230 26.281 1.00 40.66 292 ARG A O 1
ATOM 2273 N N . CYS A 1 293 ? 4.494 -13.363 27.062 1.00 41.50 293 CYS A N 1
ATOM 2274 C CA . CYS A 1 293 ? 3.771 -13.410 25.798 1.00 41.50 293 CYS A CA 1
ATOM 2275 C C . CYS A 1 293 ? 4.141 -12.142 25.021 1.00 41.50 293 CYS A C 1
ATOM 2277 O O . CYS A 1 293 ? 3.778 -11.042 25.430 1.00 41.50 293 CYS A O 1
ATOM 2279 N N . TYR A 1 294 ? 4.926 -12.302 23.961 1.00 41.28 294 TYR A N 1
ATOM 2280 C CA . TYR A 1 294 ? 5.070 -11.295 22.914 1.00 41.28 294 TYR A CA 1
ATOM 2281 C C . TYR A 1 294 ? 4.041 -11.601 21.815 1.00 41.28 294 TYR A C 1
ATOM 2283 O O . TYR A 1 294 ? 3.670 -12.770 21.669 1.00 41.28 294 TYR A O 1
ATOM 2291 N N . PRO A 1 295 ? 3.567 -10.601 21.055 1.00 37.31 295 PRO A N 1
ATOM 2292 C CA . PRO A 1 295 ? 2.810 -10.873 19.841 1.00 37.31 295 PRO A CA 1
ATOM 2293 C C . PRO A 1 295 ? 3.754 -11.586 18.861 1.00 37.31 295 PRO A C 1
ATOM 2295 O O . PRO A 1 295 ? 4.728 -10.990 18.409 1.00 37.31 295 PRO A O 1
ATOM 2298 N N . GLY A 1 296 ? 3.536 -12.886 18.623 1.00 45.56 296 GLY A N 1
ATOM 2299 C CA . GLY A 1 296 ? 4.365 -13.689 17.713 1.00 45.56 296 GLY A CA 1
ATOM 2300 C C . GLY A 1 296 ? 4.596 -15.152 18.120 1.00 45.56 296 GLY A C 1
ATOM 2301 O O . GLY A 1 296 ? 5.648 -15.502 18.652 1.00 45.56 296 GLY A O 1
ATOM 2302 N N . GLY A 1 297 ? 3.647 -16.020 17.762 1.00 34.78 297 GLY A N 1
ATOM 2303 C CA . GLY A 1 297 ? 3.709 -17.495 17.886 1.00 34.78 297 GLY A CA 1
ATOM 2304 C C . GLY A 1 297 ? 3.142 -17.979 19.208 1.00 34.78 297 GLY A C 1
ATOM 2305 O O . GLY A 1 297 ? 3.356 -17.135 20.072 1.00 34.78 297 GLY A O 1
ATOM 2306 N N . ASP A 1 298 ? 2.431 -19.183 19.228 1.00 35.09 298 ASP A N 1
ATOM 2307 C CA . ASP A 1 298 ? 1.609 -20.313 19.961 1.00 35.09 298 ASP A CA 1
ATOM 2308 C C . ASP A 1 298 ? 0.760 -20.479 21.315 1.00 35.09 298 ASP A C 1
ATOM 2310 O O . ASP A 1 298 ? 1.134 -21.180 22.250 1.00 35.09 298 ASP A O 1
ATOM 2314 N N . ALA A 1 299 ? -0.514 -20.055 21.448 1.00 38.28 299 ALA A N 1
ATOM 2315 C CA . ALA A 1 299 ? -1.232 -20.070 22.738 1.00 38.28 299 ALA A CA 1
ATOM 2316 C C . ALA A 1 299 ? -1.756 -21.467 23.033 1.00 38.28 299 ALA A C 1
ATOM 2318 O O . ALA A 1 299 ? -2.880 -21.810 22.680 1.00 38.28 299 ALA A O 1
ATOM 2319 N N . GLY A 1 300 ? -0.938 -22.279 23.701 1.00 37.34 300 GLY A N 1
ATOM 2320 C CA . GLY A 1 300 ? -1.362 -23.601 24.122 1.00 37.34 300 GLY A CA 1
ATOM 2321 C C . GLY A 1 300 ? -0.280 -24.524 24.663 1.00 37.34 300 GLY A C 1
ATOM 2322 O O . GLY A 1 300 ? -0.265 -25.684 24.272 1.00 37.34 300 GLY A O 1
ATOM 2323 N N . CYS A 1 301 ? 0.565 -24.107 25.611 1.00 33.97 301 CYS A N 1
ATOM 2324 C CA . CYS A 1 301 ? 1.361 -25.080 26.374 1.00 33.97 301 CYS A CA 1
ATOM 2325 C C . CYS A 1 301 ? 0.868 -25.232 27.806 1.00 33.97 301 CYS A C 1
ATOM 2327 O O . CYS A 1 301 ? 1.383 -24.654 28.761 1.00 33.97 301 CYS A O 1
ATOM 2329 N N . ARG A 1 302 ? -0.111 -26.124 27.958 1.00 34.75 302 ARG A N 1
ATOM 2330 C CA . ARG A 1 302 ? -0.300 -26.858 29.206 1.00 34.75 302 ARG A CA 1
ATOM 2331 C C . ARG A 1 302 ? 0.898 -27.805 29.327 1.00 34.75 302 ARG A C 1
ATOM 2333 O O . ARG A 1 302 ? 0.972 -28.772 28.576 1.00 34.75 302 ARG A O 1
ATOM 2340 N N . GLN A 1 303 ? 1.847 -27.529 30.225 1.00 33.44 303 GLN A N 1
ATOM 2341 C CA . GLN A 1 303 ? 2.893 -28.505 30.554 1.00 33.44 303 GLN A CA 1
ATOM 2342 C C . GLN A 1 303 ? 2.221 -29.835 30.947 1.00 33.44 303 GLN A C 1
ATOM 2344 O O . GLN A 1 303 ? 1.425 -29.837 31.894 1.00 33.44 303 GLN A O 1
ATOM 2349 N N . PRO A 1 304 ? 2.506 -30.974 30.287 1.00 32.34 304 PRO A N 1
ATOM 2350 C CA . PRO A 1 304 ? 2.276 -32.253 30.926 1.00 32.34 304 PRO A CA 1
ATOM 2351 C C . PRO A 1 304 ? 3.248 -32.339 32.104 1.00 32.34 304 PRO A C 1
ATOM 2353 O O . PRO A 1 304 ? 4.463 -32.203 31.962 1.00 32.34 304 PRO A O 1
ATOM 2356 N N . THR A 1 305 ? 2.691 -32.513 33.294 1.00 38.09 305 THR A N 1
ATOM 2357 C CA . THR A 1 305 ? 3.433 -32.805 34.515 1.00 38.09 305 THR A CA 1
ATOM 2358 C C . THR A 1 305 ? 4.349 -34.010 34.294 1.00 38.09 305 THR A C 1
ATOM 2360 O O . THR A 1 305 ? 3.860 -35.128 34.163 1.00 38.09 305 THR A O 1
ATOM 2363 N N . GLY A 1 306 ? 5.661 -33.768 34.313 1.00 40.25 306 GLY A N 1
ATOM 2364 C CA . GLY A 1 306 ? 6.685 -34.763 34.630 1.00 40.25 306 GLY A CA 1
ATOM 2365 C C . GLY A 1 306 ? 7.156 -35.654 33.480 1.00 40.25 306 GLY A C 1
ATOM 2366 O O . GLY A 1 306 ? 6.517 -36.643 33.149 1.00 40.25 306 GLY A O 1
ATOM 2367 N N . CYS A 1 307 ? 8.338 -35.350 32.945 1.00 27.97 307 CYS A N 1
ATOM 2368 C CA . CYS A 1 307 ? 9.532 -36.203 33.036 1.00 27.97 307 CYS A CA 1
ATOM 2369 C C . CYS A 1 307 ? 10.646 -35.563 32.201 1.00 27.97 307 CYS A C 1
ATOM 2371 O O . CYS A 1 307 ? 10.571 -35.506 30.978 1.00 27.97 307 CYS A O 1
ATOM 2373 N N . ALA A 1 308 ? 11.680 -35.070 32.879 1.00 31.05 308 ALA A N 1
ATOM 2374 C CA . ALA A 1 308 ? 12.908 -34.631 32.240 1.00 31.05 308 ALA A CA 1
ATOM 2375 C C . ALA A 1 308 ? 13.629 -35.837 31.617 1.00 31.05 308 ALA A C 1
ATOM 2377 O O . ALA A 1 308 ? 13.843 -36.843 32.294 1.00 31.05 308 ALA A O 1
ATOM 2378 N N . VAL A 1 309 ? 14.044 -35.717 30.356 1.00 30.78 309 VAL A N 1
ATOM 2379 C CA . VAL A 1 309 ? 15.089 -36.560 29.770 1.00 30.78 309 VAL A CA 1
ATOM 2380 C C . VAL A 1 309 ? 16.243 -35.636 29.412 1.00 30.78 309 VAL A C 1
ATOM 2382 O O . VAL A 1 309 ? 16.110 -34.734 28.591 1.00 30.78 309 VAL A O 1
ATOM 2385 N N . ILE A 1 310 ? 17.354 -35.841 30.109 1.00 31.11 310 ILE A N 1
ATOM 2386 C CA . ILE A 1 310 ? 18.631 -35.172 29.895 1.00 31.11 310 ILE A CA 1
ATOM 2387 C C . ILE A 1 310 ? 19.175 -35.650 28.545 1.00 31.11 310 ILE A C 1
ATOM 2389 O O . ILE A 1 310 ? 19.377 -36.849 28.353 1.00 31.11 310 ILE A O 1
ATOM 2393 N N . ALA A 1 311 ? 19.412 -34.722 27.620 1.00 31.34 311 ALA A N 1
ATOM 2394 C CA . ALA A 1 311 ? 20.225 -34.984 26.442 1.00 31.34 311 ALA A CA 1
ATOM 2395 C C . ALA A 1 311 ? 21.696 -35.058 26.878 1.00 31.34 311 ALA A C 1
ATOM 2397 O O . ALA A 1 311 ? 22.235 -34.091 27.413 1.00 31.34 311 ALA A O 1
ATOM 2398 N N . ALA A 1 312 ? 22.333 -36.208 26.671 1.00 29.88 312 ALA A N 1
ATOM 2399 C CA . ALA A 1 312 ? 23.783 -36.334 26.689 1.00 29.88 312 ALA A CA 1
ATOM 2400 C C . ALA A 1 312 ? 24.224 -36.682 25.266 1.00 29.88 312 ALA A C 1
ATOM 2402 O O . ALA A 1 312 ? 23.983 -37.786 24.776 1.00 29.88 312 ALA A O 1
ATOM 2403 N N . GLU A 1 313 ? 24.813 -35.700 24.590 1.00 40.41 313 GLU A N 1
ATOM 2404 C CA . GLU A 1 313 ? 25.557 -35.909 23.356 1.00 40.41 313 GLU A CA 1
ATOM 2405 C C . GLU A 1 313 ? 26.822 -36.747 23.635 1.00 40.41 313 GLU A C 1
ATOM 2407 O O . GLU A 1 313 ? 27.400 -36.677 24.719 1.00 40.41 313 GLU A O 1
ATOM 2412 N N . HIS A 1 314 ? 27.281 -37.469 22.607 1.00 40.69 314 HIS A N 1
ATOM 2413 C CA . HIS A 1 314 ? 28.560 -38.190 22.509 1.00 40.69 314 HIS A CA 1
ATOM 2414 C C . HIS A 1 314 ? 28.686 -39.504 23.306 1.00 40.69 314 HIS A C 1
ATOM 2416 O O . HIS A 1 314 ? 29.355 -39.577 24.334 1.00 40.69 314 HIS A O 1
ATOM 2422 N N . VAL A 1 315 ? 28.169 -40.608 22.747 1.00 30.09 315 VAL A N 1
ATOM 2423 C CA . VAL A 1 315 ? 28.670 -41.956 23.075 1.00 30.09 315 VAL A CA 1
ATOM 2424 C C . VAL A 1 315 ? 29.631 -42.397 21.978 1.00 30.09 315 VAL A C 1
ATOM 2426 O O . VAL A 1 315 ? 29.251 -42.965 20.955 1.00 30.09 315 VAL A O 1
ATOM 2429 N N . LEU A 1 316 ? 30.903 -42.102 22.231 1.00 29.64 316 LEU A N 1
ATOM 2430 C CA . LEU A 1 316 ? 32.033 -42.795 21.640 1.00 29.64 316 LEU A CA 1
ATOM 2431 C C . LEU A 1 316 ? 31.954 -44.268 22.070 1.00 29.64 316 LEU A C 1
ATOM 2433 O O . LEU A 1 316 ? 31.847 -44.588 23.254 1.00 29.64 316 LEU A O 1
ATOM 2437 N N . ILE A 1 317 ? 31.988 -45.157 21.087 1.00 37.53 317 ILE A N 1
ATOM 2438 C CA . ILE A 1 317 ? 32.101 -46.603 21.254 1.00 37.53 317 ILE A CA 1
ATOM 2439 C C . ILE A 1 317 ? 33.360 -46.902 22.083 1.00 37.53 317 ILE A C 1
ATOM 2441 O O . ILE A 1 317 ? 34.473 -46.686 21.607 1.00 37.53 317 ILE A O 1
ATOM 2445 N N . VAL A 1 318 ? 33.201 -47.435 23.297 1.00 29.38 318 VAL A N 1
ATOM 2446 C CA . VAL A 1 318 ? 34.289 -48.111 24.020 1.00 29.38 318 VAL A CA 1
ATOM 2447 C C . VAL A 1 318 ? 33.841 -49.528 24.345 1.00 29.38 318 VAL A C 1
ATOM 2449 O O . VAL A 1 318 ? 32.977 -49.783 25.181 1.00 29.38 318 VAL A O 1
ATOM 2452 N N . ILE A 1 319 ? 34.436 -50.440 23.587 1.00 33.91 319 ILE A N 1
ATOM 2453 C CA . ILE A 1 319 ? 34.315 -51.888 23.667 1.00 33.91 319 ILE A CA 1
ATOM 2454 C C . ILE A 1 319 ? 34.958 -52.378 24.973 1.00 33.91 319 ILE A C 1
ATOM 2456 O O . ILE A 1 319 ? 36.031 -51.926 25.366 1.00 33.91 319 ILE A O 1
ATOM 2460 N N . PHE A 1 320 ? 34.286 -53.326 25.624 1.00 32.44 320 PHE A N 1
ATOM 2461 C CA . PHE A 1 320 ? 34.766 -54.108 26.765 1.00 32.44 320 PHE A CA 1
ATOM 2462 C C . PHE A 1 320 ? 36.182 -54.671 26.544 1.00 32.44 320 PHE A C 1
ATOM 2464 O O . PHE A 1 320 ? 36.399 -55.404 25.581 1.00 32.44 320 PHE A O 1
ATOM 2471 N N . ILE A 1 321 ? 37.092 -54.463 27.506 1.00 32.94 321 ILE A N 1
ATOM 2472 C CA . ILE A 1 321 ? 38.234 -55.360 27.736 1.00 32.94 321 ILE A CA 1
ATOM 2473 C C . ILE A 1 321 ? 38.299 -55.759 29.216 1.00 32.94 321 ILE A C 1
ATOM 2475 O O . ILE A 1 321 ? 38.151 -54.960 30.135 1.00 32.94 321 ILE A O 1
ATOM 2479 N N . ILE A 1 322 ? 38.471 -57.065 29.369 1.00 36.19 322 ILE A N 1
ATOM 2480 C CA . ILE A 1 322 ? 38.527 -57.923 30.548 1.00 36.19 322 ILE A CA 1
ATOM 2481 C C . ILE A 1 322 ? 39.791 -57.647 31.382 1.00 36.19 322 ILE A C 1
ATOM 2483 O O . ILE A 1 322 ? 40.853 -57.418 30.815 1.00 36.19 322 ILE A O 1
ATOM 2487 N N . GLY A 1 323 ? 39.717 -57.817 32.708 1.00 29.30 323 GLY A N 1
ATOM 2488 C CA . GLY A 1 323 ? 40.905 -58.110 33.527 1.00 29.30 323 GLY A CA 1
ATOM 2489 C C . GLY A 1 323 ? 40.823 -57.582 34.956 1.00 29.30 323 GLY A C 1
ATOM 2490 O O . GLY A 1 323 ? 40.928 -56.384 35.180 1.00 29.30 323 GLY A O 1
ATOM 2491 N N . GLY A 1 324 ? 40.613 -58.477 35.925 1.00 30.50 324 GLY A N 1
ATOM 2492 C CA . GLY A 1 324 ? 40.500 -58.124 37.343 1.00 30.50 324 GLY A CA 1
ATOM 2493 C C . GLY A 1 324 ? 41.829 -57.882 38.061 1.00 30.50 324 GLY A C 1
ATOM 2494 O O . GLY A 1 324 ? 42.883 -58.178 37.518 1.00 30.50 324 GLY A O 1
ATOM 2495 N N . GLN A 1 325 ? 41.747 -57.421 39.316 1.00 33.59 325 GLN A N 1
ATOM 2496 C CA . GLN A 1 325 ? 42.431 -57.996 40.487 1.00 33.59 325 GLN A CA 1
ATOM 2497 C C . GLN A 1 325 ? 42.131 -57.207 41.788 1.00 33.59 325 GLN A C 1
ATOM 2499 O O . GLN A 1 325 ? 42.060 -55.986 41.774 1.00 33.59 325 GLN A O 1
ATOM 2504 N N . HIS A 1 326 ? 42.017 -57.963 42.896 1.00 33.06 326 HIS A N 1
ATOM 2505 C CA . HIS A 1 326 ? 42.111 -57.606 44.333 1.00 33.06 326 HIS A CA 1
ATOM 2506 C C . HIS A 1 326 ? 41.000 -56.737 44.986 1.00 33.06 326 HIS A C 1
ATOM 2508 O O . HIS A 1 326 ? 40.821 -55.576 44.661 1.00 33.06 326 HIS A O 1
ATOM 2514 N N . ALA A 1 327 ? 40.117 -57.333 45.817 1.00 31.86 327 ALA A N 1
ATOM 2515 C CA . ALA A 1 327 ? 40.198 -57.522 47.294 1.00 31.86 327 ALA A CA 1
ATOM 2516 C C . ALA A 1 327 ? 39.776 -56.247 48.081 1.00 31.86 327 ALA A C 1
ATOM 2518 O O . ALA A 1 327 ? 40.274 -55.180 47.776 1.00 31.86 327 ALA A O 1
ATOM 2519 N N . ALA A 1 328 ? 38.901 -56.207 49.102 1.00 31.84 328 ALA A N 1
ATOM 2520 C CA . ALA A 1 328 ? 38.290 -57.189 50.006 1.00 31.84 328 ALA A CA 1
ATOM 2521 C C . ALA A 1 328 ? 37.059 -56.579 50.756 1.00 31.84 328 ALA A C 1
ATOM 2523 O O . ALA A 1 328 ? 36.936 -55.360 50.804 1.00 31.84 328 ALA A O 1
ATOM 2524 N N . ARG A 1 329 ? 36.276 -57.447 51.447 1.00 31.50 329 ARG A N 1
ATOM 2525 C CA . ARG A 1 329 ? 35.319 -57.198 52.578 1.00 31.50 329 ARG A CA 1
ATOM 2526 C C . ARG A 1 329 ? 33.997 -56.451 52.262 1.00 31.50 329 ARG A C 1
ATOM 2528 O O . ARG A 1 329 ? 34.011 -55.462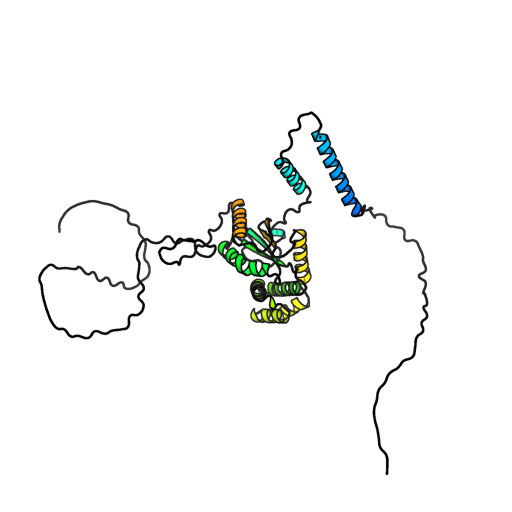 51.564 1.00 31.50 329 ARG A O 1
ATOM 2535 N N . GLU A 1 330 ? 32.794 -56.795 52.749 1.00 33.88 330 GLU A N 1
ATOM 2536 C CA . GLU A 1 330 ? 32.305 -57.765 53.741 1.00 33.88 330 GLU A CA 1
ATOM 2537 C C . GLU A 1 330 ? 30.759 -57.943 53.596 1.00 33.88 330 GLU A C 1
ATOM 2539 O O . GLU A 1 330 ? 30.019 -56.975 53.514 1.00 33.88 330 GLU A O 1
ATOM 2544 N N . ARG A 1 331 ? 30.293 -59.204 53.564 1.00 34.25 331 ARG A N 1
ATOM 2545 C CA . ARG A 1 331 ? 29.027 -59.800 54.079 1.00 34.25 331 ARG A CA 1
ATOM 2546 C C . ARG A 1 331 ? 27.625 -59.123 53.955 1.00 34.25 331 ARG A C 1
ATOM 2548 O O . ARG A 1 331 ? 27.301 -58.230 54.719 1.00 34.25 331 ARG A O 1
ATOM 2555 N N . ARG A 1 332 ? 26.728 -59.919 53.313 1.00 34.19 332 ARG A N 1
ATOM 2556 C CA . ARG A 1 332 ? 25.329 -60.331 53.689 1.00 34.19 332 ARG A CA 1
ATOM 2557 C C . ARG A 1 332 ? 24.211 -59.277 53.497 1.00 34.19 332 ARG A C 1
ATOM 2559 O O . ARG A 1 332 ? 24.386 -58.151 53.907 1.00 34.19 332 ARG A O 1
ATOM 2566 N N . ARG A 1 333 ? 22.992 -59.544 52.989 1.00 34.12 333 ARG A N 1
ATOM 2567 C CA . ARG A 1 333 ? 22.188 -60.723 52.558 1.00 34.12 333 ARG A CA 1
ATOM 2568 C C . ARG A 1 333 ? 20.929 -60.179 51.821 1.00 34.12 333 ARG A C 1
ATOM 2570 O O . ARG A 1 333 ? 20.422 -59.152 52.248 1.00 34.12 333 ARG A O 1
ATOM 2577 N N . GLY A 1 334 ? 20.369 -60.925 50.853 1.00 30.31 334 GLY A N 1
ATOM 2578 C CA . GLY A 1 334 ? 18.925 -60.893 50.503 1.00 30.31 334 GLY A CA 1
ATOM 2579 C C . GLY A 1 334 ? 18.528 -60.409 49.092 1.00 30.31 334 GLY A C 1
ATOM 2580 O O . GLY A 1 334 ? 18.386 -59.217 48.869 1.00 30.31 334 GLY A O 1
ATOM 2581 N N . HIS A 1 335 ? 18.315 -61.353 48.165 1.00 31.27 335 HIS A N 1
ATOM 2582 C CA . HIS A 1 335 ? 17.671 -61.239 46.829 1.00 31.27 335 HIS A CA 1
ATOM 2583 C C . HIS A 1 335 ? 16.116 -61.158 46.922 1.00 31.27 335 HIS A C 1
ATOM 2585 O O . HIS A 1 335 ? 15.618 -61.391 48.024 1.00 31.27 335 HIS A O 1
ATOM 2591 N N . PRO A 1 336 ? 15.324 -61.002 45.822 1.00 43.25 336 PRO A N 1
ATOM 2592 C CA . PRO A 1 336 ? 15.675 -60.735 44.418 1.00 43.25 336 PRO A CA 1
ATOM 2593 C C . PRO A 1 336 ? 14.919 -59.549 43.762 1.00 43.25 336 PRO A C 1
ATOM 2595 O O . PRO A 1 336 ? 13.884 -59.076 44.222 1.00 43.25 336 PRO A O 1
ATOM 2598 N N . ARG A 1 337 ? 15.449 -59.117 42.611 1.00 35.81 337 ARG A N 1
ATOM 2599 C CA . ARG A 1 337 ? 14.817 -58.223 41.632 1.00 35.81 337 ARG A CA 1
ATOM 2600 C C . ARG A 1 337 ? 13.896 -59.026 40.708 1.00 35.81 337 ARG A C 1
ATOM 2602 O O . ARG A 1 337 ? 14.345 -60.014 40.134 1.00 35.81 337 ARG A O 1
ATOM 2609 N N . SER A 1 338 ? 12.680 -58.541 40.477 1.00 32.06 338 SER A N 1
ATOM 2610 C CA . SER A 1 338 ? 11.865 -58.930 39.320 1.00 32.06 338 SER A CA 1
ATOM 2611 C C . SER A 1 338 ? 12.130 -57.930 38.196 1.00 32.06 338 SER A C 1
ATOM 2613 O O . SER A 1 338 ? 11.636 -56.806 38.230 1.00 32.06 338 SER A O 1
ATOM 2615 N N . ALA A 1 339 ? 12.957 -58.318 37.227 1.00 33.34 339 ALA A N 1
ATOM 2616 C CA . ALA A 1 339 ? 13.115 -57.600 35.969 1.00 33.34 339 ALA A CA 1
ATOM 2617 C C . ALA A 1 339 ? 12.035 -58.094 34.995 1.00 33.34 339 ALA A C 1
ATOM 2619 O O . ALA A 1 339 ? 12.051 -59.258 34.603 1.00 33.34 339 ALA A O 1
ATOM 2620 N N . LEU A 1 340 ? 11.100 -57.222 34.612 1.00 28.66 340 LEU A N 1
ATOM 2621 C CA . LEU A 1 340 ? 10.260 -57.435 33.435 1.00 28.66 340 LEU A CA 1
ATOM 2622 C C . LEU A 1 340 ? 10.915 -56.720 32.253 1.00 28.66 340 LEU A C 1
ATOM 2624 O O . LEU A 1 340 ? 10.954 -55.494 32.191 1.00 28.66 340 LEU A O 1
ATOM 2628 N N . ILE A 1 341 ? 11.447 -57.518 31.331 1.00 34.19 341 ILE A N 1
ATOM 2629 C CA . ILE A 1 341 ? 11.876 -57.091 30.001 1.00 34.19 341 ILE A CA 1
ATOM 2630 C C . ILE A 1 341 ? 10.631 -57.152 29.113 1.00 34.19 341 ILE A C 1
ATOM 2632 O O . ILE A 1 341 ? 10.150 -58.235 28.790 1.00 34.19 341 ILE A O 1
ATOM 2636 N N . GLY A 1 342 ? 10.084 -55.991 28.756 1.00 27.86 342 GLY A N 1
ATOM 2637 C CA . GLY A 1 342 ? 9.046 -55.858 27.736 1.00 27.86 342 GLY A CA 1
ATOM 2638 C C . GLY A 1 342 ? 9.662 -55.337 26.443 1.00 27.86 342 GLY A C 1
ATOM 2639 O O . GLY A 1 342 ? 10.058 -54.177 26.374 1.00 27.86 342 GLY A O 1
ATOM 2640 N N . ILE A 1 343 ? 9.759 -56.195 25.429 1.00 34.72 343 ILE A N 1
ATOM 2641 C CA . ILE A 1 343 ? 10.133 -55.821 24.062 1.00 34.72 343 ILE A CA 1
ATOM 2642 C C . ILE A 1 343 ? 8.856 -55.337 23.365 1.00 34.72 343 ILE A C 1
ATOM 2644 O O . ILE A 1 343 ? 7.954 -56.136 23.125 1.00 34.72 343 ILE A O 1
ATOM 2648 N N . CYS A 1 344 ? 8.766 -54.048 23.030 1.00 27.05 344 CYS A N 1
ATOM 2649 C CA . CYS A 1 344 ? 7.706 -53.545 22.154 1.00 27.05 344 CYS A CA 1
ATOM 2650 C C . CYS A 1 344 ? 8.162 -53.636 20.695 1.00 27.05 344 CYS A C 1
ATOM 2652 O O . CYS A 1 344 ? 8.930 -52.804 20.215 1.00 27.05 344 CYS A O 1
ATOM 2654 N N . MET A 1 345 ? 7.660 -54.653 19.994 1.00 31.98 345 MET A N 1
ATOM 2655 C CA . MET A 1 345 ? 7.590 -54.655 18.535 1.00 31.98 345 MET A CA 1
ATOM 2656 C C . MET A 1 345 ? 6.560 -53.621 18.078 1.00 31.98 345 MET A C 1
ATOM 2658 O O . MET A 1 345 ? 5.487 -53.484 18.665 1.00 31.98 345 MET A O 1
ATOM 2662 N N . GLY A 1 346 ? 6.921 -52.869 17.041 1.00 37.97 346 GLY A N 1
ATOM 2663 C CA . GLY A 1 346 ? 6.123 -51.770 16.526 1.00 37.97 346 GLY A CA 1
ATOM 2664 C C . GLY A 1 346 ? 4.751 -52.203 16.021 1.00 37.97 346 GLY A C 1
ATOM 2665 O O . GLY A 1 346 ? 4.605 -53.230 15.370 1.00 37.97 346 GLY A O 1
ATOM 2666 N N . THR A 1 347 ? 3.745 -51.377 16.285 1.00 32.72 347 THR A N 1
ATOM 2667 C CA . THR A 1 347 ? 2.734 -50.945 15.311 1.00 32.72 347 THR A CA 1
ATOM 2668 C C . THR A 1 347 ? 1.829 -49.893 15.952 1.00 32.72 347 THR A C 1
ATOM 2670 O O . THR A 1 347 ? 1.658 -49.813 17.164 1.00 32.72 347 THR A O 1
ATOM 2673 N N . LYS A 1 348 ? 1.331 -49.006 15.095 1.00 37.03 348 LYS A N 1
ATOM 2674 C CA . LYS A 1 348 ? 0.598 -47.776 15.395 1.00 37.03 348 LYS A CA 1
ATOM 2675 C C . LYS A 1 348 ? -0.704 -48.032 16.184 1.00 37.03 348 LYS A C 1
ATOM 2677 O O . LYS A 1 348 ? -1.430 -48.960 15.846 1.00 37.03 348 LYS A O 1
ATOM 2682 N N . ARG A 1 349 ? -1.038 -47.077 17.076 1.00 30.17 349 ARG A N 1
ATOM 2683 C CA . ARG A 1 349 ? -2.334 -46.748 17.742 1.00 30.17 349 ARG A CA 1
ATOM 2684 C C . ARG A 1 349 ? -2.368 -46.993 19.261 1.00 30.17 349 ARG A C 1
ATOM 2686 O O . ARG A 1 349 ? -2.696 -48.079 19.720 1.00 30.17 349 ARG A O 1
ATOM 2693 N N . CYS A 1 350 ? -2.157 -45.927 20.039 1.00 27.11 350 CYS A N 1
ATOM 2694 C CA . CYS A 1 350 ? -2.554 -45.873 21.448 1.00 27.11 350 CYS A CA 1
ATOM 2695 C C . CYS A 1 350 ? -3.996 -45.358 21.557 1.00 27.11 350 CYS A C 1
ATOM 2697 O O . CYS A 1 350 ? -4.283 -44.211 21.220 1.00 27.11 350 CYS A O 1
ATOM 2699 N N . PHE A 1 351 ? -4.899 -46.218 22.026 1.00 25.52 351 PHE A N 1
ATOM 2700 C CA . PHE A 1 351 ? -6.267 -45.867 22.398 1.00 25.52 351 PHE A CA 1
ATOM 2701 C C . PHE A 1 351 ? -6.263 -45.366 23.850 1.00 25.52 351 PHE A C 1
ATOM 2703 O O . PHE A 1 351 ? -5.788 -46.061 24.747 1.00 25.52 351 PHE A O 1
ATOM 2710 N N . CYS A 1 352 ? -6.780 -44.164 24.094 1.00 25.86 352 CYS A N 1
ATOM 2711 C CA . CYS A 1 352 ? -6.872 -43.587 25.432 1.00 25.86 352 CYS A CA 1
ATOM 2712 C C . CYS A 1 352 ? -8.179 -44.049 26.101 1.00 25.86 352 CYS A C 1
ATOM 2714 O O . CYS A 1 352 ? -9.265 -43.710 25.631 1.00 25.86 352 CYS A O 1
ATOM 2716 N N . LYS A 1 353 ? -8.105 -44.807 27.203 1.00 28.08 353 LYS A N 1
ATOM 2717 C CA . LYS A 1 353 ? -9.238 -44.992 28.125 1.00 28.08 353 LYS A CA 1
ATOM 2718 C C . LYS A 1 353 ? -8.821 -44.622 29.547 1.00 28.08 353 LYS A C 1
ATOM 2720 O O . LYS A 1 353 ? -7.982 -45.276 30.156 1.00 28.08 353 LYS A O 1
ATOM 2725 N N . ARG A 1 354 ? -9.459 -43.564 30.059 1.00 29.38 354 ARG A N 1
ATOM 2726 C CA . ARG A 1 354 ? -9.521 -43.175 31.476 1.00 29.38 354 ARG A CA 1
ATOM 2727 C C . ARG A 1 354 ? -10.008 -44.355 32.322 1.00 29.38 354 ARG A C 1
ATOM 2729 O O . ARG A 1 354 ? -11.056 -44.917 32.011 1.00 29.38 354 ARG A O 1
ATOM 2736 N N . PHE A 1 355 ? -9.335 -44.632 33.437 1.00 25.38 355 PHE A N 1
ATOM 2737 C CA . PHE A 1 355 ? -9.938 -45.367 34.547 1.00 25.38 355 PHE A CA 1
ATOM 2738 C C . PHE A 1 355 ? -9.850 -44.530 35.825 1.00 25.38 355 PHE A C 1
ATOM 2740 O O . PHE A 1 355 ? -8.773 -44.133 36.265 1.00 25.38 355 PHE A O 1
ATOM 2747 N N . VAL A 1 356 ? -11.028 -44.213 36.356 1.00 32.03 356 VAL A N 1
ATOM 2748 C CA . VAL A 1 356 ? -11.271 -43.503 37.612 1.00 32.03 356 VAL A CA 1
ATOM 2749 C C . VAL A 1 356 ? -11.317 -44.531 38.746 1.00 32.03 356 VAL A C 1
ATOM 2751 O O . VAL A 1 356 ? -11.854 -45.619 38.570 1.00 32.03 356 VAL A O 1
ATOM 2754 N N . GLN A 1 357 ? -10.727 -44.156 39.884 1.00 33.19 357 GLN A N 1
ATOM 2755 C CA . GLN A 1 357 ? -10.870 -44.698 41.245 1.00 33.19 357 GLN A CA 1
ATOM 2756 C C . GLN A 1 357 ? -11.863 -45.858 41.467 1.00 33.19 357 GLN A C 1
ATOM 2758 O O . GLN A 1 357 ? -13.066 -45.683 41.282 1.00 33.19 357 GLN A O 1
ATOM 2763 N N . LYS A 1 358 ? -11.406 -46.918 42.154 1.00 28.61 358 LYS A N 1
ATOM 2764 C CA . LYS A 1 358 ? -12.052 -47.323 43.416 1.00 28.61 358 LYS A CA 1
ATOM 2765 C C . LYS A 1 358 ? -11.185 -48.222 44.297 1.00 28.61 358 LYS A C 1
ATOM 2767 O O . LYS A 1 358 ? -10.451 -49.087 43.839 1.00 28.61 358 LYS A O 1
ATOM 2772 N N . TRP A 1 359 ? -11.306 -47.918 45.578 1.00 30.66 359 TRP A N 1
ATOM 2773 C CA . TRP A 1 359 ? -10.705 -48.504 46.766 1.00 30.66 359 TRP A CA 1
ATOM 2774 C C . TRP A 1 359 ? -11.356 -49.850 47.150 1.00 30.66 359 TRP A C 1
ATOM 2776 O O . TRP A 1 359 ? -12.508 -50.089 46.795 1.00 30.66 359 TRP A O 1
ATOM 2786 N N . LEU A 1 360 ? -10.641 -50.588 48.013 1.00 32.03 360 LEU A N 1
ATOM 2787 C CA . LEU A 1 360 ? -11.072 -51.613 48.987 1.00 32.03 360 LEU A CA 1
ATOM 2788 C C . LEU A 1 360 ? -10.945 -53.112 48.652 1.00 32.03 360 LEU A C 1
ATOM 2790 O O . LEU A 1 360 ? -11.688 -53.679 47.864 1.00 32.03 360 LEU A O 1
ATOM 2794 N N . SER A 1 361 ? -10.117 -53.724 49.508 1.00 31.67 361 SER A N 1
ATOM 2795 C CA . SER A 1 361 ? -10.414 -54.891 50.349 1.00 31.67 361 SER A CA 1
ATOM 2796 C C . SER A 1 361 ? -10.200 -56.315 49.825 1.00 31.67 361 SER A C 1
ATOM 2798 O O . SER A 1 361 ? -10.962 -56.843 49.031 1.00 31.67 361 SER A O 1
ATOM 2800 N N . PHE A 1 362 ? -9.266 -56.956 50.538 1.00 31.70 362 PHE A N 1
ATOM 2801 C CA . PHE A 1 362 ? -9.430 -58.230 51.246 1.00 31.70 362 PHE A CA 1
ATOM 2802 C C . PHE A 1 362 ? -9.330 -59.559 50.471 1.00 31.70 362 PHE A C 1
ATOM 2804 O O . PHE A 1 362 ? -10.136 -59.895 49.615 1.00 31.70 362 PHE A O 1
ATOM 2811 N N . SER A 1 363 ? -8.452 -60.396 51.040 1.00 33.75 363 SER A N 1
ATOM 2812 C CA . SER A 1 363 ? -8.529 -61.862 51.182 1.00 33.75 363 SER A CA 1
ATOM 2813 C C . SER A 1 363 ? -8.113 -62.783 50.025 1.00 33.75 363 SER A C 1
ATOM 2815 O O . SER A 1 363 ? -8.837 -62.998 49.066 1.00 33.75 363 SER A O 1
ATOM 2817 N N . THR A 1 364 ? -7.002 -63.478 50.301 1.00 34.69 364 THR A N 1
ATOM 2818 C CA . THR A 1 364 ? -6.842 -64.950 50.304 1.00 34.69 364 THR A CA 1
ATOM 2819 C C . THR A 1 364 ? -6.933 -65.774 49.011 1.00 34.69 364 THR A C 1
ATOM 2821 O O . THR A 1 364 ? -7.997 -65.941 48.435 1.00 34.69 364 THR A O 1
ATOM 2824 N N . LEU A 1 365 ? -5.820 -66.494 48.784 1.00 35.12 365 LEU A N 1
ATOM 2825 C CA . LEU A 1 365 ? -5.708 -67.916 48.408 1.00 35.12 365 LEU A CA 1
ATOM 2826 C C . LEU A 1 365 ? -6.273 -68.355 47.044 1.00 35.12 365 LEU A C 1
ATOM 2828 O O . LEU A 1 365 ? -7.437 -68.729 46.938 1.00 35.12 365 LEU A O 1
ATOM 2832 N N . ARG A 1 366 ? -5.383 -68.562 46.069 1.00 35.97 366 ARG A N 1
ATOM 2833 C CA . ARG A 1 366 ? -4.763 -69.873 45.789 1.00 35.97 366 ARG A CA 1
ATOM 2834 C C . ARG A 1 366 ? -3.574 -69.729 44.853 1.00 35.97 366 ARG A C 1
ATOM 2836 O O . ARG A 1 366 ? -3.628 -68.826 43.992 1.00 35.97 366 ARG A O 1
#

Radius of gyration: 40.47 Å; chains: 1; bounding box: 93×113×116 Å

Foldseek 3Di:
DDDDDDDDDDDDDDDDDDDDDDDDDPDDDDDDDDDPDPDPPPPDDPVVVVVVVVVVVVVVVVVVVVVVPDPDDDDPQDPVNVVVVVVVVCVVPCVPPQLPFLPVQQPPFDKDADPPALKEKEWAAFLLDLLRLVLVVAAPVLVCVQCHRRYIYGYAYAQPPDDLRLLLVQLLVLCVVVVCNVVSSNVSSVCVVPRDDVVSLVSCVVSVHPSVSSVVSSVVVVCNVVNVVRNVSCVVSPNPDPTWMAISSDTDDTNDHNVVVVVVSCVSCVVVVHHRGDQAFADDDDPPDDDDRDSDHHDDDPDDPDDDDDDDPDDDDDDDDDDDDDDDDDDDDDDDDDDDDDDDDDDDDDDDDDDDDDDDDDDDDD

pLDDT: mean 70.36, std 26.45, range [25.38, 98.81]

Sequence (366 aa):
MTDQPTPRNETAASAPDSTPTQEFYLETDALRRPKPNDEPVLTLPPASILNMILIAITFLVIGVLIGQNLPGTGSALSADEVQQIVRNVLADSNLISDVPSNEELADDDPALGPIDAPIVIVEFSDFRCPYCGRHFRNTLEPLLENYEGYVRYVYRDYPALGDESAWSALAANCAYEQGKFWEVHKIFFDNPDKLGRAFYISTAEEQGLDVEAFTTCLNSQQYFDEIKSDFIDGQLNGVEGTPGFFINGTFVRGAQPYELFEKIINRELNKQGITPPVPRCACGGPVGAPVRCYPGGDAGCRQPTGCAVIAAEHVLIVIFIIGGQHAARERRRGHPRSALIGICMGTKRCFCKRFVQKWLSFSTLR